Protein AF-A0A3E2U490-F1 (afdb_monomer_lite)

Structure (mmCIF, N/CA/C/O backbone):
data_AF-A0A3E2U490-F1
#
_entry.id   AF-A0A3E2U490-F1
#
loop_
_atom_site.group_PDB
_atom_site.id
_atom_site.type_symbol
_atom_site.label_atom_id
_atom_site.label_alt_id
_atom_site.label_comp_id
_atom_site.label_asym_id
_atom_site.label_entity_id
_atom_site.label_seq_id
_atom_site.pdbx_PDB_ins_code
_atom_site.Cartn_x
_atom_site.Cartn_y
_atom_site.Cartn_z
_atom_site.occupancy
_atom_site.B_iso_or_equiv
_atom_site.auth_seq_id
_atom_site.auth_comp_id
_atom_site.auth_asym_id
_atom_site.auth_atom_id
_atom_site.pdbx_PDB_model_num
ATOM 1 N N . MET A 1 1 ? 18.316 -21.286 -20.543 1.00 64.81 1 MET A N 1
ATOM 2 C CA . MET A 1 1 ? 19.466 -20.850 -19.719 1.00 64.81 1 MET A CA 1
ATOM 3 C C . MET A 1 1 ? 18.947 -20.651 -18.301 1.00 64.81 1 MET A C 1
ATOM 5 O O . MET A 1 1 ? 17.886 -20.055 -18.175 1.00 64.81 1 MET A O 1
ATOM 9 N N . ARG A 1 2 ? 19.605 -21.207 -17.275 1.00 76.62 2 ARG A N 1
ATOM 10 C CA . ARG A 1 2 ? 19.213 -21.025 -15.865 1.00 76.62 2 ARG A CA 1
ATOM 11 C C . ARG A 1 2 ? 20.115 -19.957 -15.247 1.00 76.62 2 ARG A C 1
ATOM 13 O O . ARG A 1 2 ? 21.327 -20.051 -15.418 1.00 76.62 2 ARG A O 1
ATOM 20 N N . TYR A 1 3 ? 19.536 -18.946 -14.612 1.00 83.94 3 TYR A N 1
ATOM 21 C CA . TYR A 1 3 ? 20.259 -17.849 -13.972 1.00 83.94 3 TYR A CA 1
ATOM 22 C C . TYR A 1 3 ? 20.524 -18.197 -12.508 1.00 83.94 3 TYR A C 1
ATOM 24 O O . TYR A 1 3 ? 19.741 -18.913 -11.883 1.00 83.94 3 TYR A O 1
ATOM 32 N N . LEU A 1 4 ? 21.646 -17.723 -11.965 1.00 76.81 4 LEU A N 1
ATOM 33 C CA . LEU A 1 4 ? 22.031 -18.010 -10.580 1.00 76.81 4 LEU A CA 1
ATOM 34 C C . LEU A 1 4 ? 21.272 -17.120 -9.587 1.00 76.81 4 LEU A C 1
ATOM 36 O O . LEU A 1 4 ? 20.975 -17.546 -8.473 1.00 76.81 4 LEU A O 1
ATOM 40 N N . ASN A 1 5 ? 20.938 -15.897 -10.001 1.00 86.88 5 ASN A N 1
ATOM 41 C CA . ASN A 1 5 ? 20.177 -14.923 -9.228 1.00 86.88 5 ASN A CA 1
ATOM 42 C C . ASN A 1 5 ? 19.467 -13.918 -10.159 1.00 86.88 5 ASN A C 1
ATOM 44 O O . ASN A 1 5 ? 19.653 -13.926 -11.382 1.00 86.88 5 ASN A O 1
ATOM 48 N N . GLY A 1 6 ? 18.669 -13.026 -9.565 1.00 88.12 6 GLY A N 1
ATOM 49 C CA . GLY A 1 6 ? 17.956 -11.992 -10.310 1.00 88.12 6 GLY A CA 1
ATOM 50 C C . GLY A 1 6 ? 18.871 -10.945 -10.948 1.00 88.12 6 GLY A C 1
ATOM 51 O O . GLY A 1 6 ? 18.535 -10.428 -12.008 1.00 88.12 6 GLY A O 1
ATOM 52 N N . ALA A 1 7 ? 20.057 -10.681 -10.391 1.00 91.00 7 ALA A N 1
ATOM 53 C CA . ALA A 1 7 ? 20.996 -9.716 -10.966 1.00 91.00 7 ALA A CA 1
ATOM 54 C C . ALA A 1 7 ? 21.544 -10.204 -12.317 1.00 91.00 7 ALA A C 1
ATOM 56 O O . ALA A 1 7 ? 21.641 -9.428 -13.268 1.00 91.00 7 ALA A O 1
ATOM 57 N N . ASP A 1 8 ? 21.851 -11.497 -12.426 1.00 90.69 8 ASP A N 1
ATOM 58 C CA . ASP A 1 8 ? 22.302 -12.122 -13.669 1.00 90.69 8 ASP A CA 1
ATOM 59 C C . ASP A 1 8 ? 21.188 -12.150 -14.720 1.00 90.69 8 ASP A C 1
ATOM 61 O O . ASP A 1 8 ? 21.428 -11.830 -15.888 1.00 90.69 8 ASP A O 1
ATOM 65 N N . LYS A 1 9 ? 19.952 -12.471 -14.307 1.00 92.31 9 LYS A N 1
ATOM 66 C CA . LYS A 1 9 ? 18.778 -12.396 -15.188 1.00 92.31 9 LYS A CA 1
ATOM 67 C C . LYS A 1 9 ? 18.578 -10.973 -15.701 1.00 92.31 9 LYS A C 1
ATOM 69 O O . LYS A 1 9 ? 18.452 -10.784 -16.908 1.00 92.31 9 LYS A O 1
ATOM 74 N N . LEU A 1 10 ? 18.592 -9.979 -14.817 1.00 92.31 10 LEU A N 1
ATOM 75 C CA . LEU A 1 10 ? 18.373 -8.579 -15.167 1.00 92.31 10 LEU A CA 1
ATOM 76 C C . LEU A 1 10 ? 19.427 -8.055 -16.151 1.00 92.31 10 LEU A C 1
ATOM 78 O O . LEU A 1 10 ? 19.074 -7.424 -17.142 1.00 92.31 10 LEU A O 1
ATOM 82 N N . LYS A 1 11 ? 20.708 -8.382 -15.931 1.00 91.94 11 LYS A N 1
ATOM 83 C CA . LYS A 1 11 ? 21.808 -8.040 -16.853 1.00 91.94 11 LYS A CA 1
ATOM 84 C C . LYS A 1 11 ? 21.647 -8.660 -18.241 1.00 91.94 11 LYS A C 1
ATOM 86 O O . LYS A 1 11 ? 22.220 -8.143 -19.195 1.00 91.94 11 LYS A O 1
ATOM 91 N N . SER A 1 12 ? 20.909 -9.766 -18.352 1.00 93.25 12 SER A N 1
ATOM 92 C CA . SER A 1 12 ? 20.632 -10.418 -19.634 1.00 93.25 12 SER A CA 1
ATOM 93 C C . SER A 1 12 ? 19.458 -9.811 -20.405 1.00 93.25 12 SER A C 1
ATOM 95 O O . SER A 1 12 ? 19.308 -10.111 -21.587 1.00 93.25 12 SER A O 1
ATOM 97 N N . LEU A 1 13 ? 18.631 -8.975 -19.763 1.00 95.50 13 LEU A N 1
ATOM 98 C CA . LEU A 1 13 ? 17.521 -8.303 -20.432 1.00 95.50 13 LEU A CA 1
ATOM 99 C C . LEU A 1 13 ? 18.042 -7.209 -21.362 1.00 95.50 13 LEU A C 1
ATOM 101 O O . LEU A 1 13 ? 18.996 -6.495 -21.041 1.00 95.50 13 LEU A O 1
ATOM 105 N N . THR A 1 14 ? 17.364 -7.022 -22.493 1.00 96.88 14 THR A N 1
ATOM 106 C CA . THR A 1 14 ? 17.646 -5.880 -23.359 1.00 96.88 14 THR A CA 1
ATOM 107 C C . THR A 1 14 ? 17.318 -4.591 -22.619 1.00 96.88 14 THR A C 1
ATOM 109 O O . THR A 1 14 ? 16.179 -4.356 -22.209 1.00 96.88 14 THR A O 1
ATOM 112 N N . ARG A 1 15 ? 18.334 -3.746 -22.455 1.00 96.94 15 ARG A N 1
ATOM 113 C CA . ARG A 1 15 ? 18.189 -2.433 -21.840 1.00 96.94 15 ARG A CA 1
ATOM 114 C C . ARG A 1 15 ? 17.739 -1.412 -22.883 1.00 96.94 15 ARG A C 1
ATOM 116 O O . ARG A 1 15 ? 18.379 -1.295 -23.926 1.00 96.94 15 ARG A O 1
ATOM 123 N N . ILE A 1 16 ? 16.671 -0.680 -22.586 1.00 96.88 16 ILE A N 1
ATOM 124 C CA . ILE A 1 16 ? 16.054 0.318 -23.474 1.00 96.88 16 ILE A CA 1
ATOM 125 C C . ILE A 1 16 ? 16.030 1.701 -22.811 1.00 96.88 16 ILE A C 1
ATOM 127 O O . ILE A 1 16 ? 16.093 1.804 -21.582 1.00 96.88 16 ILE A O 1
ATOM 131 N N . GLU A 1 17 ? 15.939 2.766 -23.612 1.00 92.69 17 GLU A N 1
ATOM 132 C CA . GLU A 1 17 ? 15.982 4.156 -23.115 1.00 92.69 17 GLU A CA 1
ATOM 133 C C . GLU A 1 17 ? 14.607 4.846 -23.104 1.00 92.69 17 GLU A C 1
ATOM 135 O O . GLU A 1 17 ? 14.367 5.776 -22.325 1.00 92.69 17 GLU A O 1
ATOM 140 N N . SER A 1 18 ? 13.675 4.361 -23.924 1.00 93.44 18 SER A N 1
ATOM 141 C CA . SER A 1 18 ? 12.304 4.865 -24.024 1.00 93.44 18 SER A CA 1
ATOM 142 C C . SER A 1 18 ? 11.273 3.745 -23.885 1.00 93.44 18 SER A C 1
ATOM 144 O O . SER A 1 18 ? 11.568 2.579 -24.139 1.00 93.44 18 SER A O 1
ATOM 146 N N . PHE A 1 19 ? 10.050 4.081 -23.464 1.00 93.81 19 PHE A N 1
ATOM 147 C CA . PHE A 1 19 ? 8.986 3.082 -23.329 1.00 93.81 19 PHE A CA 1
ATOM 148 C C . PHE A 1 19 ? 8.542 2.568 -24.707 1.00 93.81 19 PHE A C 1
ATOM 150 O O . PHE A 1 19 ? 8.220 1.396 -24.864 1.00 93.81 19 PHE A O 1
ATOM 157 N N . GLU A 1 20 ? 8.593 3.414 -25.731 1.00 94.81 20 GLU A N 1
ATOM 158 C CA . GLU A 1 20 ? 8.203 3.119 -27.108 1.00 94.81 20 GLU A CA 1
ATOM 159 C C . GLU A 1 20 ? 9.082 2.032 -27.745 1.00 94.81 20 GLU A C 1
ATOM 161 O O . GLU A 1 20 ? 8.593 1.216 -28.528 1.00 94.81 20 GLU A O 1
ATOM 166 N N . GLU A 1 21 ? 10.366 1.966 -27.379 1.00 95.75 21 GLU A N 1
ATOM 167 C CA . GLU A 1 21 ? 11.281 0.909 -27.831 1.00 95.75 21 GLU A CA 1
ATOM 168 C C . GLU A 1 21 ? 10.826 -0.494 -27.420 1.00 95.75 21 GLU A C 1
ATOM 170 O O . GLU A 1 21 ? 11.129 -1.454 -28.132 1.00 95.75 21 GLU A O 1
ATOM 175 N N . SER A 1 22 ? 10.070 -0.622 -26.322 1.00 95.69 22 SER A N 1
ATOM 176 C CA . SER A 1 22 ? 9.590 -1.915 -25.814 1.00 95.69 22 SER A CA 1
ATOM 177 C C . SER A 1 22 ? 8.747 -2.687 -26.831 1.00 95.69 22 SER A C 1
ATOM 179 O O . SER A 1 22 ? 8.796 -3.915 -26.851 1.00 95.69 22 SER A O 1
ATOM 181 N N . GLN A 1 23 ? 8.059 -1.982 -27.739 1.00 95.12 23 GLN A N 1
ATOM 182 C CA . GLN A 1 23 ? 7.204 -2.566 -28.779 1.00 95.12 23 GLN A CA 1
ATOM 183 C C . GLN A 1 23 ? 7.976 -3.430 -29.789 1.00 95.12 23 GLN A C 1
ATOM 185 O O . GLN A 1 23 ? 7.372 -4.196 -30.540 1.00 95.12 23 GLN A O 1
ATOM 190 N N . ARG A 1 24 ? 9.308 -3.304 -29.835 1.00 96.62 24 ARG A N 1
ATOM 191 C CA . ARG A 1 24 ? 10.184 -4.088 -30.719 1.00 96.62 24 ARG A CA 1
ATOM 192 C C . ARG A 1 24 ? 10.516 -5.473 -30.159 1.00 96.62 24 ARG A C 1
ATOM 194 O O . ARG A 1 24 ? 11.048 -6.296 -30.900 1.00 96.62 24 ARG A O 1
ATOM 201 N N . TYR A 1 25 ? 10.208 -5.723 -28.888 1.00 96.31 25 TYR A N 1
ATOM 202 C CA . TYR A 1 25 ? 10.601 -6.925 -28.156 1.00 96.31 25 TYR A CA 1
ATOM 203 C C . TYR A 1 25 ? 9.363 -7.677 -27.667 1.00 96.31 25 TYR A C 1
ATOM 205 O O . TYR A 1 25 ? 8.351 -7.068 -27.321 1.00 96.31 25 TYR A O 1
ATOM 213 N N . LYS A 1 26 ? 9.427 -9.012 -27.658 1.00 92.94 26 LYS A N 1
ATOM 214 C CA . LYS A 1 26 ? 8.350 -9.859 -27.108 1.00 92.94 26 LYS A CA 1
ATOM 215 C C . LYS A 1 26 ? 8.646 -10.286 -25.674 1.00 92.94 26 LYS A C 1
ATOM 217 O O . LYS A 1 26 ? 7.732 -10.555 -24.905 1.00 92.94 26 LYS A O 1
ATOM 222 N N . GLU A 1 27 ? 9.925 -10.383 -25.363 1.00 94.38 27 GLU A N 1
ATOM 223 C CA . GLU A 1 27 ? 10.504 -10.662 -24.066 1.00 94.38 27 GLU A CA 1
ATOM 224 C C . GLU A 1 27 ? 10.549 -9.417 -23.179 1.00 94.38 27 GLU A C 1
ATOM 226 O O . GLU A 1 27 ? 10.370 -8.286 -23.643 1.00 94.38 27 GLU A O 1
ATOM 231 N N . ASP A 1 28 ? 10.816 -9.651 -21.896 1.00 96.69 28 ASP A N 1
ATOM 232 C CA . ASP A 1 28 ? 11.034 -8.589 -20.929 1.00 96.69 28 ASP A CA 1
ATOM 233 C C . ASP A 1 28 ? 12.240 -7.718 -21.289 1.00 96.69 28 ASP A C 1
ATOM 235 O O . ASP A 1 28 ? 13.308 -8.199 -21.673 1.00 96.69 28 ASP A O 1
ATOM 239 N N . VAL A 1 29 ? 12.062 -6.415 -21.106 1.00 97.81 29 VAL A N 1
ATOM 240 C CA . VAL A 1 29 ? 13.063 -5.378 -21.349 1.00 97.81 29 VAL A CA 1
ATOM 241 C C . VAL A 1 29 ? 13.244 -4.530 -20.101 1.00 97.81 29 VAL A C 1
ATOM 243 O O . VAL A 1 29 ? 12.315 -4.343 -19.313 1.00 97.81 29 VAL A O 1
ATOM 246 N N . PHE A 1 30 ? 14.450 -3.997 -19.925 1.00 97.56 30 PHE A N 1
ATOM 247 C CA . PHE A 1 30 ? 14.800 -3.177 -18.774 1.00 97.56 30 PHE A CA 1
ATOM 248 C C . PHE A 1 30 ? 14.919 -1.708 -19.174 1.00 97.56 30 PHE A C 1
ATOM 250 O O . PHE A 1 30 ? 15.861 -1.304 -19.856 1.00 97.56 30 PHE A O 1
ATOM 257 N N . LEU A 1 31 ? 13.954 -0.898 -18.757 1.00 96.88 31 LEU A N 1
ATOM 258 C CA . LEU A 1 31 ? 13.927 0.529 -19.030 1.00 96.88 31 LEU A CA 1
ATOM 259 C C . LEU A 1 31 ? 14.767 1.273 -17.991 1.00 96.88 31 LEU A C 1
ATOM 261 O O . LEU A 1 31 ? 14.334 1.512 -16.865 1.00 96.88 31 LEU A O 1
ATOM 265 N N . LEU A 1 32 ? 15.981 1.647 -18.390 1.00 95.38 32 LEU A N 1
ATOM 266 C CA . LEU A 1 32 ? 16.886 2.466 -17.590 1.00 95.38 32 LEU A CA 1
ATOM 267 C C . LEU A 1 32 ? 17.958 3.075 -18.517 1.00 95.38 32 LEU A C 1
ATOM 269 O O . LEU A 1 32 ? 18.615 2.308 -19.218 1.00 95.38 32 LEU A O 1
ATOM 273 N N . PRO A 1 33 ? 18.229 4.393 -18.510 1.00 92.38 33 PRO A N 1
ATOM 274 C CA . PRO A 1 33 ? 19.215 5.011 -19.402 1.00 92.38 33 PRO A CA 1
ATOM 275 C C . PRO A 1 33 ? 20.619 4.479 -19.145 1.00 92.38 33 PRO A C 1
ATOM 277 O O . PRO A 1 33 ? 20.984 4.302 -17.985 1.00 92.38 33 PRO A O 1
ATOM 280 N N . GLN A 1 34 ? 21.439 4.292 -20.183 1.00 91.19 34 GLN A N 1
ATOM 281 C CA . GLN A 1 34 ? 22.793 3.727 -20.043 1.00 91.19 34 GLN A CA 1
ATOM 282 C C . GLN A 1 34 ? 23.708 4.519 -19.097 1.00 91.19 34 GLN A C 1
ATOM 284 O O . GLN A 1 34 ? 24.622 3.955 -18.496 1.00 91.19 34 GLN A O 1
ATOM 289 N N . THR A 1 35 ? 23.443 5.816 -18.933 1.00 91.31 35 THR A N 1
ATOM 290 C CA . THR A 1 35 ? 24.164 6.706 -18.016 1.00 91.31 35 THR A CA 1
ATOM 291 C C . THR A 1 35 ? 23.922 6.387 -16.541 1.00 91.31 35 THR A C 1
ATOM 293 O O . THR A 1 35 ? 24.784 6.682 -15.713 1.00 91.31 35 THR A O 1
ATOM 296 N N . VAL A 1 36 ? 22.789 5.764 -16.206 1.00 91.88 36 VAL A N 1
ATOM 297 C CA . VAL A 1 36 ? 22.451 5.374 -14.836 1.00 91.88 36 VAL A CA 1
ATOM 298 C C . VAL A 1 36 ? 23.118 4.042 -14.519 1.00 91.88 36 VAL A C 1
ATOM 300 O O . VAL A 1 36 ? 22.971 3.058 -15.248 1.00 91.88 36 VAL A O 1
ATOM 303 N N . ARG A 1 37 ? 23.857 3.988 -13.418 1.00 91.56 37 ARG A N 1
ATOM 304 C CA . ARG A 1 37 ? 24.424 2.744 -12.892 1.00 91.56 37 ARG A CA 1
ATOM 305 C C . ARG A 1 37 ? 23.466 2.147 -11.876 1.00 91.56 37 ARG A C 1
ATOM 307 O O . ARG A 1 37 ? 22.755 2.885 -11.198 1.00 91.56 37 ARG A O 1
ATOM 314 N N . TYR A 1 38 ? 23.471 0.825 -11.774 1.00 92.31 38 TYR A N 1
ATOM 315 C CA . TYR A 1 38 ? 22.641 0.119 -10.815 1.00 92.31 38 TYR A CA 1
ATOM 316 C C . TYR A 1 38 ? 23.358 -1.099 -10.237 1.00 92.31 38 TYR A C 1
ATOM 318 O O . TYR A 1 38 ? 24.174 -1.730 -10.914 1.00 92.31 38 TYR A O 1
ATOM 326 N N . GLU A 1 39 ? 23.000 -1.438 -9.006 1.00 90.50 39 GLU A N 1
ATOM 327 C CA . GLU A 1 39 ? 23.267 -2.725 -8.371 1.00 90.50 39 GLU A CA 1
ATOM 328 C C . GLU A 1 39 ? 21.920 -3.337 -7.971 1.00 90.50 39 GLU A C 1
ATOM 330 O O . GLU A 1 39 ? 21.029 -2.622 -7.516 1.00 90.50 39 GLU A O 1
ATOM 335 N N . PHE A 1 40 ? 21.750 -4.639 -8.213 1.00 88.19 40 PHE A N 1
ATOM 336 C CA . PHE A 1 40 ? 20.544 -5.382 -7.848 1.00 88.19 40 PHE A CA 1
ATOM 337 C C . PHE A 1 40 ? 20.910 -6.432 -6.807 1.00 88.19 40 PHE A C 1
ATOM 339 O O . PHE A 1 40 ? 21.758 -7.291 -7.068 1.00 88.19 40 PHE A O 1
ATOM 346 N N . SER A 1 41 ? 20.306 -6.327 -5.632 1.00 85.50 41 SER A N 1
ATOM 347 C CA . SER A 1 41 ? 20.627 -7.146 -4.468 1.00 85.50 41 SER A CA 1
ATOM 348 C C . SER A 1 41 ? 19.754 -8.400 -4.372 1.00 85.50 41 SER A C 1
ATOM 350 O O . SER A 1 41 ? 18.750 -8.555 -5.067 1.00 85.50 41 SER A O 1
ATOM 352 N N . GLU A 1 42 ? 20.152 -9.338 -3.508 1.00 82.00 42 GLU A N 1
ATOM 353 C CA . GLU A 1 42 ? 19.465 -10.631 -3.351 1.00 82.00 42 GLU A CA 1
ATOM 354 C C . GLU A 1 42 ? 18.060 -10.523 -2.738 1.00 82.00 42 GLU A C 1
ATOM 356 O O . GLU A 1 42 ? 17.230 -11.404 -2.951 1.00 82.00 42 GLU A O 1
ATOM 361 N N . ASP A 1 43 ? 17.780 -9.436 -2.023 1.00 82.94 43 ASP A N 1
ATOM 362 C CA . ASP A 1 43 ? 16.460 -9.076 -1.490 1.00 82.94 43 ASP A CA 1
ATOM 363 C C . ASP A 1 43 ? 15.562 -8.367 -2.524 1.00 82.94 43 ASP A C 1
ATOM 365 O O . ASP A 1 43 ? 14.493 -7.881 -2.179 1.00 82.94 43 ASP A O 1
ATOM 369 N N . ASN A 1 44 ? 15.948 -8.374 -3.806 1.00 85.88 44 ASN A N 1
ATOM 370 C CA . ASN A 1 44 ? 15.207 -7.805 -4.938 1.00 85.88 44 ASN A CA 1
ATOM 371 C C . ASN A 1 44 ? 15.092 -6.272 -4.954 1.00 85.88 44 ASN A C 1
ATOM 373 O O . ASN A 1 44 ? 14.191 -5.725 -5.592 1.00 85.88 44 ASN A O 1
ATOM 377 N N . LEU A 1 45 ? 16.027 -5.578 -4.308 1.00 88.44 45 LEU A N 1
ATOM 378 C CA . LEU A 1 45 ? 16.088 -4.119 -4.288 1.00 88.44 45 LEU A CA 1
ATOM 379 C C . LEU A 1 45 ? 17.198 -3.573 -5.197 1.00 88.44 45 LEU A C 1
ATOM 381 O O . LEU A 1 45 ? 18.168 -4.255 -5.535 1.00 88.44 45 LEU A O 1
ATOM 385 N N . PHE A 1 46 ? 17.042 -2.315 -5.601 1.00 87.62 46 PHE A N 1
ATOM 386 C CA . PHE A 1 46 ? 18.006 -1.569 -6.404 1.00 87.62 46 PHE A CA 1
ATOM 387 C C . PHE A 1 46 ? 18.713 -0.490 -5.606 1.00 87.62 46 PHE A C 1
ATOM 389 O O . PHE A 1 46 ? 18.055 0.313 -4.950 1.00 87.62 46 PHE A O 1
ATOM 396 N N . ASP A 1 47 ? 20.020 -0.381 -5.824 1.00 89.06 47 ASP A N 1
ATOM 397 C CA . ASP A 1 47 ? 20.798 0.825 -5.559 1.00 89.06 47 ASP A CA 1
ATOM 398 C C . ASP A 1 47 ? 21.114 1.512 -6.892 1.00 89.06 47 ASP A C 1
ATOM 400 O O . ASP A 1 47 ? 21.718 0.914 -7.788 1.00 89.06 47 ASP A O 1
ATOM 404 N N . LEU A 1 48 ? 20.688 2.768 -7.051 1.00 89.75 48 LEU A N 1
ATOM 405 C CA . LEU A 1 48 ? 20.833 3.532 -8.295 1.00 89.75 48 LEU A CA 1
ATOM 406 C C . LEU A 1 48 ? 21.863 4.651 -8.137 1.00 89.75 48 LEU A C 1
ATOM 408 O O . LEU A 1 48 ? 21.991 5.251 -7.075 1.00 89.75 48 LEU A O 1
ATOM 412 N N . LYS A 1 49 ? 22.591 4.963 -9.214 1.00 90.25 49 LYS A N 1
ATOM 413 C CA . LYS A 1 49 ? 23.480 6.133 -9.287 1.00 90.25 49 LYS A CA 1
ATOM 414 C C . LYS A 1 49 ? 23.338 6.836 -10.628 1.00 90.25 49 LYS A C 1
ATOM 416 O O . LYS A 1 49 ? 23.501 6.206 -11.673 1.00 90.25 49 LYS A O 1
ATOM 421 N N . GLY A 1 50 ? 23.127 8.148 -10.599 1.00 87.56 50 GLY A N 1
ATOM 422 C CA . GLY A 1 50 ? 23.027 8.993 -11.786 1.00 87.56 50 GLY A CA 1
ATOM 423 C C . GLY A 1 50 ? 21.602 9.387 -12.179 1.00 87.56 50 GLY A C 1
ATOM 424 O O . GLY A 1 50 ? 21.423 9.848 -13.304 1.00 87.56 50 GLY A O 1
ATOM 425 N N . ILE A 1 51 ? 20.605 9.223 -11.296 1.00 85.31 51 ILE A N 1
ATOM 426 C CA . ILE A 1 51 ? 19.258 9.786 -11.498 1.00 85.31 51 ILE A CA 1
ATOM 427 C C . ILE A 1 51 ? 19.195 11.181 -10.876 1.00 85.31 51 ILE A C 1
ATOM 429 O O . ILE A 1 51 ? 18.967 12.166 -11.576 1.00 85.31 51 ILE A O 1
ATOM 433 N N . SER A 1 52 ? 19.386 11.274 -9.558 1.00 84.12 52 SER A N 1
ATOM 434 C CA . SER A 1 52 ? 19.495 12.534 -8.811 1.00 84.12 52 SER A CA 1
ATOM 435 C C . SER A 1 52 ? 19.905 12.262 -7.365 1.00 84.12 52 SER A C 1
ATOM 437 O O . SER A 1 52 ? 19.680 11.171 -6.852 1.00 84.12 52 SER A O 1
ATOM 439 N N . GLU A 1 53 ? 20.410 13.271 -6.648 1.00 82.62 53 GLU A N 1
ATOM 440 C CA . GLU A 1 53 ? 20.804 13.105 -5.238 1.00 82.62 53 GLU A CA 1
ATOM 441 C C . GLU A 1 53 ? 19.660 12.589 -4.340 1.00 82.62 53 GLU A C 1
ATOM 443 O O . GLU A 1 53 ? 19.902 11.862 -3.376 1.00 82.62 53 GLU A O 1
ATOM 448 N N . LYS A 1 54 ? 18.406 12.932 -4.671 1.00 80.75 54 LYS A N 1
ATOM 449 C CA . LYS A 1 54 ? 17.212 12.456 -3.956 1.00 80.75 54 LYS A CA 1
ATOM 450 C C . LYS A 1 54 ? 17.015 10.943 -4.110 1.00 80.75 54 LYS A C 1
ATOM 452 O O . LYS A 1 54 ? 16.587 10.294 -3.157 1.00 80.75 54 LYS A O 1
ATOM 457 N N . TRP A 1 55 ? 17.260 10.409 -5.304 1.00 79.44 55 TRP A N 1
ATOM 458 C CA . TRP A 1 55 ? 16.956 9.020 -5.656 1.00 79.44 55 TRP A CA 1
ATOM 459 C C . TRP A 1 55 ? 18.156 8.088 -5.487 1.00 79.44 55 TRP A C 1
ATOM 461 O O . TRP A 1 55 ? 17.976 6.937 -5.110 1.00 79.44 55 TRP A O 1
ATOM 471 N N . ASP A 1 56 ? 19.372 8.599 -5.661 1.00 81.81 56 ASP A N 1
ATOM 472 C CA . ASP A 1 56 ? 20.616 7.821 -5.621 1.00 81.81 56 ASP A CA 1
ATOM 473 C C . ASP A 1 56 ? 20.988 7.303 -4.210 1.00 81.81 56 ASP A C 1
ATOM 475 O O . ASP A 1 56 ? 21.957 6.567 -4.048 1.00 81.81 56 ASP A O 1
ATOM 479 N N . LYS A 1 57 ? 20.251 7.712 -3.167 1.00 74.88 57 LYS A N 1
ATOM 480 C CA . LYS A 1 57 ? 20.489 7.326 -1.761 1.00 74.88 57 LYS A CA 1
ATOM 481 C C . LYS A 1 57 ? 19.494 6.291 -1.227 1.00 74.88 57 LYS A C 1
ATOM 483 O O . LYS A 1 57 ? 19.563 5.953 -0.048 1.00 74.88 57 LYS A O 1
ATOM 488 N N . LYS A 1 58 ? 18.531 5.851 -2.038 1.00 76.88 58 LYS A N 1
ATOM 489 C CA . LYS A 1 58 ? 17.457 4.949 -1.604 1.00 76.88 58 LYS A CA 1
ATOM 490 C C . LYS A 1 58 ? 17.636 3.565 -2.216 1.00 76.88 58 LYS A C 1
ATOM 492 O O . LYS A 1 58 ? 18.071 3.464 -3.359 1.00 76.88 58 LYS A O 1
ATOM 497 N N . ARG A 1 59 ? 17.231 2.541 -1.459 1.00 83.00 59 ARG A N 1
ATOM 498 C CA . ARG A 1 59 ? 17.003 1.180 -1.959 1.00 83.00 59 ARG A CA 1
ATOM 499 C C . ARG A 1 59 ? 15.573 1.081 -2.462 1.00 83.00 59 ARG A C 1
ATOM 501 O O . ARG A 1 59 ? 14.671 1.581 -1.792 1.00 83.00 59 ARG A O 1
ATOM 508 N N . ILE A 1 60 ? 15.378 0.549 -3.664 1.00 89.69 60 ILE A N 1
ATOM 509 C CA . ILE A 1 60 ? 14.146 0.805 -4.423 1.00 89.69 60 ILE A CA 1
ATOM 510 C C . ILE A 1 60 ? 13.658 -0.452 -5.127 1.00 89.69 60 ILE A C 1
ATOM 512 O O . ILE A 1 60 ? 14.461 -1.215 -5.660 1.00 89.69 60 ILE A O 1
ATOM 516 N N . ASP A 1 61 ? 12.344 -0.632 -5.175 1.00 92.12 61 ASP A N 1
ATOM 517 C CA . ASP A 1 61 ? 11.725 -1.774 -5.835 1.00 92.12 61 ASP A CA 1
ATOM 518 C C . ASP A 1 61 ? 11.919 -1.771 -7.354 1.00 92.12 61 ASP A C 1
ATOM 520 O O . ASP A 1 61 ? 11.936 -0.730 -8.029 1.00 92.12 61 ASP A O 1
ATOM 524 N N . LEU A 1 62 ? 11.984 -2.983 -7.903 1.00 95.00 62 LEU A N 1
ATOM 525 C CA . LEU A 1 62 ? 11.697 -3.231 -9.307 1.00 95.00 62 LEU A CA 1
ATOM 526 C C . LEU A 1 62 ? 10.189 -3.219 -9.512 1.00 95.00 62 LEU A C 1
ATOM 528 O O . LEU A 1 62 ? 9.471 -3.926 -8.811 1.00 95.00 62 LEU A O 1
ATOM 532 N N . ILE A 1 63 ? 9.707 -2.507 -10.520 1.00 96.25 63 ILE A N 1
ATOM 533 C CA . ILE A 1 63 ? 8.288 -2.513 -10.867 1.00 96.25 63 ILE A CA 1
ATOM 534 C C . ILE A 1 63 ? 8.073 -2.930 -12.315 1.00 96.25 63 ILE A C 1
ATOM 536 O O . ILE A 1 63 ? 8.934 -2.787 -13.189 1.00 96.25 63 ILE A O 1
ATOM 540 N N . ARG A 1 64 ? 6.870 -3.442 -12.556 1.00 97.25 64 ARG A N 1
ATOM 541 C CA . ARG A 1 64 ? 6.339 -3.744 -13.878 1.00 97.25 64 ARG A CA 1
ATOM 542 C C . ARG A 1 64 ? 5.470 -2.585 -14.337 1.00 97.25 64 ARG A C 1
ATOM 544 O O . ARG A 1 64 ? 4.532 -2.211 -13.635 1.00 97.25 64 ARG A O 1
ATOM 551 N N . VAL A 1 65 ? 5.729 -2.070 -15.534 1.00 97.50 65 VAL A N 1
ATOM 552 C CA . VAL A 1 65 ? 4.822 -1.093 -16.144 1.00 97.50 65 VAL A CA 1
ATOM 553 C C . VAL A 1 65 ? 3.545 -1.806 -16.585 1.00 97.50 65 VAL A C 1
ATOM 555 O O . VAL A 1 65 ? 3.598 -2.891 -17.178 1.00 97.50 65 VAL A O 1
ATOM 558 N N . ILE A 1 66 ? 2.395 -1.195 -16.320 1.00 97.56 66 ILE A N 1
ATOM 559 C CA . ILE A 1 66 ? 1.077 -1.742 -16.641 1.00 97.56 66 ILE A CA 1
ATOM 560 C C . ILE A 1 66 ? 0.260 -0.791 -17.515 1.00 97.56 66 ILE A C 1
ATOM 562 O O . ILE A 1 66 ? 0.545 0.396 -17.630 1.00 97.56 66 ILE A O 1
ATOM 566 N N . GLN A 1 67 ? -0.803 -1.320 -18.107 1.00 96.56 67 GLN A N 1
ATOM 567 C CA . GLN A 1 67 ? -1.850 -0.547 -18.762 1.00 96.56 67 GLN A CA 1
ATOM 568 C C . GLN A 1 67 ? -3.176 -0.818 -18.057 1.00 96.56 67 GLN A C 1
ATOM 570 O O . GLN A 1 67 ? -3.658 -1.951 -18.032 1.00 96.56 67 GLN A O 1
ATOM 575 N N . VAL A 1 68 ? -3.758 0.216 -17.451 1.00 97.19 68 VAL A N 1
ATOM 576 C CA . VAL A 1 68 ? -5.007 0.104 -16.687 1.00 97.19 68 VAL A CA 1
ATOM 577 C C . VAL A 1 68 ? -6.197 0.108 -17.645 1.00 97.19 68 VAL A C 1
ATOM 579 O O . VAL A 1 68 ? -6.323 1.011 -18.466 1.00 97.19 68 VAL A O 1
ATOM 582 N N . SER A 1 69 ? -7.087 -0.879 -17.522 1.00 97.06 69 SER A N 1
ATOM 583 C CA . SER A 1 69 ? -8.340 -0.936 -18.296 1.00 97.06 69 SER A CA 1
ATOM 584 C C . SER A 1 69 ? -9.578 -0.664 -17.441 1.00 97.06 69 SER A C 1
ATOM 586 O O . SER A 1 69 ? -10.522 -0.038 -17.915 1.00 97.06 69 SER A O 1
ATOM 588 N N . ASP A 1 70 ? -9.581 -1.092 -16.177 1.00 97.19 70 ASP A N 1
ATOM 589 C CA . ASP A 1 70 ? -10.667 -0.832 -15.227 1.00 97.19 70 ASP A CA 1
ATOM 590 C C . ASP A 1 70 ? -10.119 -0.850 -13.797 1.00 97.19 70 ASP A C 1
ATOM 592 O O . ASP A 1 70 ? -9.871 -1.907 -13.217 1.00 97.19 70 ASP A O 1
ATOM 596 N N . ALA A 1 71 ? -9.935 0.337 -13.219 1.00 96.12 71 ALA A N 1
ATOM 597 C CA . ALA A 1 71 ? -9.354 0.477 -11.890 1.00 96.12 71 ALA A CA 1
ATOM 598 C C . ALA A 1 71 ? -10.251 -0.096 -10.782 1.00 96.12 71 ALA A C 1
ATOM 600 O O . ALA A 1 71 ? -9.759 -0.772 -9.880 1.00 96.12 71 ALA A O 1
ATOM 601 N N . LEU A 1 72 ? -11.572 0.104 -10.869 1.00 96.62 72 LEU A N 1
ATOM 602 C CA . LEU A 1 72 ? -12.518 -0.298 -9.820 1.00 96.62 72 LEU A CA 1
ATOM 603 C C . LEU A 1 72 ? -12.524 -1.814 -9.596 1.00 96.62 72 LEU A C 1
ATOM 605 O O . LEU A 1 72 ? -12.782 -2.279 -8.479 1.00 96.62 72 LEU A O 1
ATOM 609 N N . ASN A 1 73 ? -12.249 -2.575 -10.654 1.00 96.81 73 ASN A N 1
ATOM 610 C CA . ASN A 1 73 ? -12.158 -4.032 -10.627 1.00 96.81 73 ASN A CA 1
ATOM 611 C C . ASN A 1 73 ? -10.721 -4.546 -10.807 1.00 96.81 73 ASN A C 1
ATOM 613 O O . ASN A 1 73 ? -10.544 -5.737 -11.045 1.00 96.81 73 ASN A O 1
ATOM 617 N N . ILE A 1 74 ? -9.720 -3.664 -10.685 1.00 96.94 74 ILE A N 1
ATOM 618 C CA . ILE A 1 74 ? -8.284 -3.975 -10.768 1.00 96.94 74 ILE A CA 1
ATOM 619 C C . ILE A 1 74 ? -7.947 -4.768 -12.044 1.00 96.94 74 ILE A C 1
ATOM 621 O O . ILE A 1 74 ? -7.205 -5.746 -12.023 1.00 96.94 74 ILE A O 1
ATOM 625 N N . LYS A 1 75 ? -8.515 -4.363 -13.183 1.00 97.75 75 LYS A N 1
ATOM 626 C CA . LYS A 1 75 ? -8.170 -4.936 -14.485 1.00 97.75 75 LYS A CA 1
ATOM 627 C C . LYS A 1 75 ? -7.085 -4.100 -15.137 1.00 97.75 75 LYS A C 1
ATOM 629 O O . LYS A 1 75 ? -7.248 -2.900 -15.382 1.00 97.75 75 LYS A O 1
ATOM 634 N N . TYR A 1 76 ? -5.988 -4.761 -15.457 1.00 97.31 76 TYR A N 1
ATOM 635 C CA . TYR A 1 76 ? -4.832 -4.180 -16.114 1.00 97.31 76 TYR A CA 1
ATOM 636 C C . TYR A 1 76 ? -4.134 -5.241 -16.964 1.00 97.31 76 TYR A C 1
ATOM 638 O O . TYR A 1 76 ? -4.360 -6.440 -16.799 1.00 97.31 76 TYR A O 1
ATOM 646 N N . GLN A 1 77 ? -3.284 -4.782 -17.872 1.00 96.94 77 GLN A N 1
ATOM 647 C CA . GLN A 1 77 ? -2.376 -5.620 -18.636 1.00 96.94 77 GLN A CA 1
ATOM 648 C C . GLN A 1 77 ? -0.941 -5.303 -18.222 1.00 96.94 77 GLN A C 1
ATOM 650 O O . GLN A 1 77 ? -0.537 -4.140 -18.225 1.00 96.94 77 GLN A O 1
ATOM 655 N N . CYS A 1 78 ? -0.163 -6.329 -17.887 1.00 96.69 78 CYS A N 1
ATOM 656 C CA . CYS A 1 78 ? 1.279 -6.180 -17.724 1.00 96.69 78 CYS A CA 1
ATOM 657 C C . CYS A 1 78 ? 1.933 -5.954 -19.086 1.00 96.69 78 CYS A C 1
ATOM 659 O O . CYS A 1 78 ? 1.659 -6.678 -20.044 1.00 96.69 78 CYS A O 1
ATOM 661 N N . THR A 1 79 ? 2.817 -4.965 -19.161 1.00 97.12 79 THR A N 1
ATOM 662 C CA . THR A 1 79 ? 3.708 -4.788 -20.313 1.00 97.12 79 THR A CA 1
ATOM 663 C C . THR A 1 79 ? 4.955 -5.662 -20.149 1.00 97.12 79 THR A C 1
ATOM 665 O O . THR A 1 79 ? 5.187 -6.234 -19.087 1.00 97.12 79 THR A O 1
ATOM 668 N N . ASN A 1 80 ? 5.813 -5.731 -21.160 1.00 97.00 80 ASN A N 1
ATOM 669 C CA . ASN A 1 80 ? 7.126 -6.368 -21.041 1.00 97.00 80 ASN A CA 1
ATOM 670 C C . ASN A 1 80 ? 8.187 -5.464 -20.375 1.00 97.00 80 ASN A C 1
ATOM 672 O O . ASN A 1 80 ? 9.360 -5.817 -20.344 1.00 97.00 80 ASN A O 1
ATOM 676 N N . VAL A 1 81 ? 7.815 -4.297 -19.835 1.00 98.19 81 VAL A N 1
ATOM 677 C CA . VAL A 1 81 ? 8.784 -3.318 -19.322 1.00 98.19 81 VAL A CA 1
ATOM 678 C C . VAL A 1 81 ? 8.975 -3.439 -17.815 1.00 98.19 81 VAL A C 1
ATOM 680 O O . VAL A 1 81 ? 8.038 -3.253 -17.033 1.00 98.19 81 VAL A O 1
ATOM 683 N N . LEU A 1 82 ? 10.225 -3.678 -17.423 1.00 97.50 82 LEU A N 1
ATOM 684 C CA . LEU A 1 82 ? 10.726 -3.567 -16.059 1.00 97.50 82 LEU A CA 1
ATOM 685 C C . LEU A 1 82 ? 11.498 -2.272 -15.872 1.00 97.50 82 LEU A C 1
ATOM 687 O O . LEU A 1 82 ? 12.298 -1.896 -16.723 1.00 97.50 82 LEU A O 1
ATOM 691 N N . THR A 1 83 ? 11.302 -1.609 -14.740 1.00 96.06 83 THR A N 1
ATOM 692 C CA . THR A 1 83 ? 12.051 -0.398 -14.389 1.00 96.06 83 THR A CA 1
ATOM 693 C C . THR A 1 83 ? 12.170 -0.277 -12.874 1.00 96.06 83 THR A C 1
ATOM 695 O O . THR A 1 83 ? 11.237 -0.660 -12.169 1.00 96.06 83 THR A O 1
ATOM 698 N N . PRO A 1 84 ? 13.266 0.282 -12.337 1.00 94.75 84 PRO A N 1
ATOM 699 C CA . PRO A 1 84 ? 13.294 0.696 -10.942 1.00 94.75 84 PRO A CA 1
ATOM 700 C C . PRO A 1 84 ? 12.233 1.780 -10.709 1.00 94.75 84 PRO A C 1
ATOM 702 O O . PRO A 1 84 ? 12.084 2.679 -11.548 1.00 94.75 84 PRO A O 1
ATOM 705 N N . LEU A 1 85 ? 11.526 1.721 -9.578 1.00 93.12 85 LEU A N 1
ATOM 706 C CA . LEU A 1 85 ? 10.442 2.657 -9.251 1.00 93.12 85 LEU A CA 1
ATOM 707 C C . LEU A 1 85 ? 10.901 4.122 -9.314 1.00 93.12 85 LEU A C 1
ATOM 709 O O . LEU A 1 85 ? 10.269 4.934 -9.982 1.00 93.12 85 LEU A O 1
ATOM 713 N N . ALA A 1 86 ? 12.054 4.457 -8.731 1.00 91.06 86 ALA A N 1
ATOM 714 C CA . ALA A 1 86 ? 12.564 5.830 -8.770 1.00 91.06 86 ALA A CA 1
ATOM 715 C C . ALA A 1 86 ? 12.816 6.341 -10.178 1.00 91.06 86 ALA A C 1
ATOM 717 O O . ALA A 1 86 ? 12.636 7.530 -10.437 1.00 91.06 86 ALA A O 1
ATOM 718 N N . TYR A 1 87 ? 13.249 5.469 -11.094 1.00 92.25 87 TYR A N 1
ATOM 719 C CA . TYR A 1 87 ? 13.403 5.904 -12.470 1.00 92.25 87 TYR A CA 1
ATOM 720 C C . TYR A 1 87 ? 12.035 6.205 -13.081 1.00 92.25 87 TYR A C 1
ATOM 722 O O . TYR A 1 87 ? 11.879 7.273 -13.671 1.00 92.25 87 TYR A O 1
ATOM 730 N N . ALA A 1 88 ? 11.032 5.349 -12.867 1.00 92.12 88 ALA A N 1
ATOM 731 C CA . ALA A 1 88 ? 9.667 5.597 -13.329 1.00 92.12 88 ALA A CA 1
ATOM 732 C C . ALA A 1 88 ? 9.095 6.919 -12.788 1.00 92.12 88 ALA A C 1
ATOM 734 O O . ALA A 1 88 ? 8.590 7.719 -13.573 1.00 92.12 88 ALA A O 1
ATOM 735 N N . GLU A 1 89 ? 9.243 7.188 -11.489 1.00 89.44 89 GLU A N 1
ATOM 736 C CA . GLU A 1 89 ? 8.758 8.414 -10.835 1.00 89.44 89 GLU A CA 1
ATOM 737 C C . GLU A 1 89 ? 9.582 9.666 -11.173 1.00 89.44 89 GLU A C 1
ATOM 739 O O . GLU A 1 89 ? 9.097 10.790 -11.050 1.00 89.44 89 GLU A O 1
ATOM 744 N N . SER A 1 90 ? 10.839 9.507 -11.603 1.00 89.06 90 SER A N 1
ATOM 745 C CA . SER A 1 90 ? 11.680 10.633 -12.036 1.00 89.06 90 SER A CA 1
ATOM 746 C C . SER A 1 90 ? 11.305 11.174 -13.418 1.00 89.06 90 SER A C 1
ATOM 748 O O . SER A 1 90 ? 11.722 12.275 -13.790 1.00 89.06 90 SER A O 1
ATOM 750 N N . ARG A 1 91 ? 10.548 10.401 -14.207 1.00 89.88 91 ARG A N 1
ATOM 751 C CA . ARG A 1 91 ? 10.169 10.776 -15.569 1.00 89.88 91 ARG A CA 1
ATOM 752 C C . ARG A 1 91 ? 9.100 11.860 -15.549 1.00 89.88 91 ARG A C 1
ATOM 754 O O . ARG A 1 91 ? 8.222 11.892 -14.698 1.00 89.88 91 ARG A O 1
ATOM 761 N N . LYS A 1 92 ? 9.141 12.726 -16.564 1.00 87.75 92 LYS A N 1
ATOM 762 C CA . LYS A 1 92 ? 8.090 13.727 -16.797 1.00 87.75 92 LYS A CA 1
ATOM 763 C C . LYS A 1 92 ? 6.733 13.074 -17.079 1.00 87.75 92 LYS A C 1
ATOM 765 O O . LYS A 1 92 ? 5.709 13.606 -16.670 1.00 87.75 92 LYS A O 1
ATOM 770 N N . ASP A 1 93 ? 6.756 11.957 -17.800 1.00 88.62 93 ASP A N 1
ATOM 771 C CA . ASP A 1 93 ? 5.602 11.090 -18.006 1.00 88.62 93 ASP A CA 1
ATOM 772 C C . ASP A 1 93 ? 5.812 9.829 -17.165 1.00 88.62 93 ASP A C 1
ATOM 774 O O . ASP A 1 93 ? 6.572 8.931 -17.551 1.00 88.62 93 ASP A O 1
ATOM 778 N N . ILE A 1 94 ? 5.254 9.851 -15.951 1.00 92.50 94 ILE A N 1
ATOM 779 C CA . ILE A 1 94 ? 5.406 8.771 -14.973 1.00 92.50 94 ILE A CA 1
ATOM 780 C C . ILE A 1 94 ? 4.750 7.518 -15.550 1.00 92.50 94 ILE A C 1
ATOM 782 O O . ILE A 1 94 ? 3.661 7.572 -16.116 1.00 92.50 94 ILE A O 1
ATOM 786 N N . LEU A 1 95 ? 5.412 6.375 -15.443 1.00 94.50 95 LEU A N 1
ATOM 787 C CA . LEU A 1 95 ? 4.879 5.142 -16.010 1.00 94.50 95 LEU A CA 1
ATOM 788 C C . LEU A 1 95 ? 3.875 4.501 -15.057 1.00 94.50 95 LEU A C 1
ATOM 790 O O . LEU A 1 95 ? 4.101 4.439 -13.848 1.00 94.50 95 LEU A O 1
ATOM 794 N N . TRP A 1 96 ? 2.783 3.992 -15.628 1.00 96.56 96 TRP A N 1
ATOM 795 C CA . TRP A 1 96 ? 1.732 3.343 -14.857 1.00 96.56 96 TRP A CA 1
ATOM 796 C C . TRP A 1 96 ? 2.237 2.085 -14.161 1.00 96.56 96 TRP A C 1
ATOM 798 O O . TRP A 1 96 ? 2.800 1.200 -14.805 1.00 96.56 96 TRP A O 1
ATOM 808 N N . HIS A 1 97 ? 1.999 1.989 -12.858 1.00 96.38 97 HIS A N 1
ATOM 809 C CA . HIS A 1 97 ? 2.417 0.857 -12.033 1.00 96.38 97 HIS A CA 1
ATOM 810 C C . HIS A 1 97 ? 1.394 0.568 -10.926 1.00 96.38 97 HIS A C 1
ATOM 812 O O . HIS A 1 97 ? 0.367 1.243 -10.818 1.00 96.38 97 HIS A O 1
ATOM 818 N N . LEU A 1 98 ? 1.621 -0.498 -10.158 1.00 96.88 98 LEU A N 1
ATOM 819 C CA . LEU A 1 98 ? 0.705 -0.955 -9.113 1.00 96.88 98 LEU A CA 1
ATOM 820 C C . LEU A 1 98 ? 1.186 -0.542 -7.729 1.00 96.88 98 LEU A C 1
ATOM 822 O O . LEU A 1 98 ? 2.371 -0.641 -7.418 1.00 96.88 98 LEU A O 1
ATOM 826 N N . ASN A 1 99 ? 0.230 -0.160 -6.894 1.00 95.56 99 ASN A N 1
ATOM 827 C CA . ASN A 1 99 ? 0.416 0.090 -5.474 1.00 95.56 99 ASN A CA 1
ATOM 828 C C . ASN A 1 99 ? -0.704 -0.621 -4.701 1.00 95.56 99 ASN A C 1
ATOM 830 O O . ASN A 1 99 ? -1.789 -0.871 -5.234 1.00 95.56 99 ASN A O 1
ATOM 834 N N . THR A 1 100 ? -0.444 -0.985 -3.456 1.00 95.69 100 THR A N 1
ATOM 835 C CA . THR A 1 100 ? -1.394 -1.631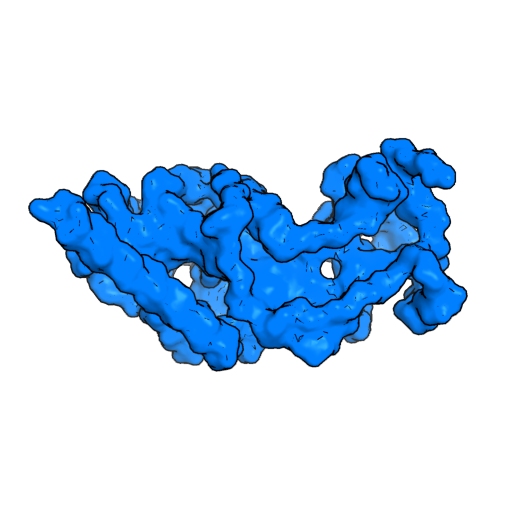 -2.556 1.00 95.69 100 THR A CA 1
ATOM 836 C C . THR A 1 100 ? -1.578 -0.792 -1.306 1.00 95.69 100 THR A C 1
ATOM 838 O O . THR A 1 100 ? -0.629 -0.245 -0.760 1.00 95.69 100 THR A O 1
ATOM 841 N N . GLN A 1 101 ? -2.815 -0.698 -0.834 1.00 95.88 101 GLN A N 1
ATOM 842 C CA . GLN A 1 101 ? -3.155 0.032 0.380 1.00 95.88 101 GLN A CA 1
ATOM 843 C C . GLN A 1 101 ? -4.042 -0.833 1.268 1.00 95.88 101 GLN A C 1
ATOM 845 O O . GLN A 1 101 ? -5.036 -1.399 0.804 1.00 95.88 101 GLN A O 1
ATOM 850 N N . GLY A 1 102 ? -3.680 -0.952 2.543 1.00 96.19 102 GLY A N 1
ATOM 851 C CA . GLY A 1 102 ? -4.384 -1.767 3.524 1.00 96.19 102 GLY A CA 1
ATOM 852 C C . GLY A 1 102 ? -5.126 -0.922 4.547 1.00 96.19 102 GLY A C 1
ATOM 853 O O . GLY A 1 102 ? -4.519 -0.173 5.312 1.00 96.19 102 GLY A O 1
ATOM 854 N N . VAL A 1 103 ? -6.450 -1.085 4.600 1.00 95.88 103 VAL A N 1
ATOM 855 C CA . VAL A 1 103 ? -7.275 -0.616 5.719 1.00 95.88 103 VAL A CA 1
ATOM 856 C C . VAL A 1 103 ? -7.365 -1.746 6.733 1.00 95.88 103 VAL A C 1
ATOM 858 O O . VAL A 1 103 ? -8.007 -2.770 6.485 1.00 95.88 103 VAL A O 1
ATOM 861 N N . PHE A 1 104 ? -6.723 -1.560 7.879 1.00 96.38 104 PHE A N 1
ATOM 862 C CA . PHE A 1 104 ? -6.656 -2.575 8.919 1.00 96.38 104 PHE A CA 1
ATOM 863 C C . PHE A 1 104 ? -7.862 -2.428 9.828 1.00 96.38 104 PHE A C 1
ATOM 865 O O . PHE A 1 104 ? -8.164 -1.342 10.322 1.00 96.38 104 PHE A O 1
ATOM 872 N N . VAL A 1 105 ? -8.580 -3.526 10.016 1.00 95.81 105 VAL A N 1
ATOM 873 C CA . VAL A 1 105 ? -9.804 -3.576 10.803 1.00 95.81 105 VAL A CA 1
ATOM 874 C C . VAL A 1 105 ? -9.716 -4.697 11.810 1.00 95.81 105 VAL A C 1
ATOM 876 O O . VAL A 1 105 ? -9.293 -5.811 11.503 1.00 95.81 105 VAL A O 1
ATOM 879 N N . SER A 1 106 ? -10.159 -4.407 13.019 1.00 95.50 106 SER A N 1
ATOM 880 C CA . SER A 1 106 ? -10.264 -5.383 14.079 1.00 95.50 106 SER A CA 1
ATOM 881 C C . SER A 1 106 ? -11.639 -5.315 14.697 1.00 95.50 106 SER A C 1
ATOM 883 O O . SER A 1 106 ? -12.261 -4.260 14.788 1.00 95.50 106 SER A O 1
ATOM 885 N N . LYS A 1 107 ? -12.124 -6.474 15.102 1.00 93.25 107 LYS A N 1
ATOM 886 C CA . LYS A 1 107 ? -13.383 -6.602 15.804 1.00 93.25 107 LYS A CA 1
ATOM 887 C C . LYS A 1 107 ? -13.078 -6.992 17.233 1.00 93.25 107 LYS A C 1
ATOM 889 O O . LYS A 1 107 ? -12.406 -7.995 17.457 1.00 93.25 107 LYS A O 1
ATOM 894 N N . ILE A 1 108 ? -13.598 -6.216 18.172 1.00 94.19 108 ILE A N 1
ATOM 895 C CA . ILE A 1 108 ? -13.318 -6.395 19.593 1.00 94.19 108 ILE A CA 1
ATOM 896 C C . ILE A 1 108 ? -14.149 -7.568 20.103 1.00 94.19 108 ILE A C 1
ATOM 898 O O . ILE A 1 108 ? -15.369 -7.471 20.193 1.00 94.19 108 ILE A O 1
ATOM 902 N N . VAL A 1 109 ? -13.510 -8.684 20.425 1.00 93.62 109 VAL A N 1
ATOM 903 C CA . VAL A 1 109 ? -14.175 -9.895 20.933 1.00 93.62 109 VAL A CA 1
ATOM 904 C C . VAL A 1 109 ? -13.635 -10.330 22.293 1.00 93.62 109 VAL A C 1
ATOM 906 O O . VAL A 1 109 ? -14.276 -11.136 22.962 1.00 93.62 109 VAL A O 1
ATOM 909 N N . HIS A 1 110 ? -12.525 -9.744 22.742 1.00 94.25 110 HIS A N 1
ATOM 910 C CA . HIS A 1 110 ? -11.922 -9.990 24.046 1.00 94.25 110 HIS A CA 1
ATOM 911 C C . HIS A 1 110 ? -12.139 -8.797 24.987 1.00 94.25 110 HIS A C 1
ATOM 913 O O . HIS A 1 110 ? -11.805 -7.649 24.674 1.00 94.25 110 HIS A O 1
ATOM 919 N N . GLY A 1 111 ? -12.696 -9.063 26.173 1.00 96.00 111 GLY A N 1
ATOM 920 C CA . GLY A 1 111 ? -12.991 -8.027 27.168 1.00 96.00 111 GLY A CA 1
ATOM 921 C C . GLY A 1 111 ? -11.727 -7.365 27.724 1.00 96.00 111 GLY A C 1
ATOM 922 O O . GLY A 1 111 ? -11.707 -6.157 27.958 1.00 96.00 111 GLY A O 1
ATOM 923 N N . GLU A 1 112 ? -10.648 -8.130 27.880 1.00 97.12 112 GLU A N 1
ATOM 924 C CA . GLU A 1 112 ? -9.340 -7.637 28.304 1.00 97.12 112 GLU A CA 1
ATOM 925 C C . GLU A 1 112 ? -8.726 -6.662 27.292 1.00 97.12 112 GLU A C 1
ATOM 927 O O . GLU A 1 112 ? -8.150 -5.652 27.699 1.00 97.12 112 GLU A O 1
ATOM 932 N N . ILE A 1 113 ? -8.919 -6.892 25.988 1.00 97.88 113 ILE A N 1
ATOM 933 C CA . ILE A 1 113 ? -8.440 -5.984 24.940 1.00 97.88 113 ILE A CA 1
ATOM 934 C C . ILE A 1 113 ? -9.238 -4.682 24.952 1.00 97.88 113 ILE A C 1
ATOM 936 O O . ILE A 1 113 ? -8.650 -3.605 24.862 1.00 97.88 113 ILE A O 1
ATOM 940 N N . LEU A 1 114 ? -10.558 -4.746 25.154 1.00 97.31 114 LEU A N 1
ATOM 941 C CA . LEU A 1 114 ? -11.378 -3.543 25.325 1.00 97.31 114 LEU A CA 1
ATOM 942 C C . LEU A 1 114 ? -10.885 -2.681 26.500 1.00 97.31 114 LEU A C 1
ATOM 944 O O . LEU A 1 114 ? -10.748 -1.463 26.367 1.00 97.31 114 LEU A O 1
ATOM 948 N N . GLN A 1 115 ? -10.597 -3.302 27.648 1.00 97.31 115 GLN A N 1
ATOM 949 C CA . GLN A 1 115 ? -10.052 -2.588 28.807 1.00 97.31 115 GLN A CA 1
ATOM 950 C C . GLN A 1 115 ? -8.656 -2.031 28.528 1.00 97.31 115 GLN A C 1
ATOM 952 O O . GLN A 1 115 ? -8.366 -0.891 28.900 1.00 97.31 115 GLN A O 1
ATOM 957 N N . TRP A 1 116 ? -7.815 -2.796 27.830 1.00 97.88 116 TRP A N 1
ATOM 958 C CA . TRP A 1 116 ? -6.500 -2.336 27.411 1.00 97.88 116 TRP A CA 1
ATOM 959 C C . TRP A 1 116 ? -6.607 -1.083 26.533 1.00 97.88 116 TRP A C 1
ATOM 961 O O . TRP A 1 116 ? -5.997 -0.076 26.880 1.00 97.88 116 TRP A O 1
ATOM 971 N N . ILE A 1 117 ? -7.463 -1.074 25.501 1.00 97.50 117 ILE A N 1
ATOM 972 C CA . ILE A 1 117 ? -7.693 0.087 24.617 1.00 97.50 117 ILE A CA 1
ATOM 973 C C . ILE A 1 117 ? -8.104 1.325 25.429 1.00 97.50 117 ILE A C 1
ATOM 975 O O . ILE A 1 117 ? -7.533 2.408 25.266 1.00 97.50 117 ILE A O 1
ATOM 979 N N . LYS A 1 118 ? -9.063 1.163 26.353 1.00 96.38 118 LYS A N 1
ATOM 980 C CA . LYS A 1 118 ? -9.522 2.248 27.237 1.00 96.38 118 LYS A CA 1
ATOM 981 C C . LYS A 1 118 ? -8.402 2.782 28.130 1.00 96.38 118 LYS A C 1
ATOM 983 O O . LYS A 1 118 ? -8.322 3.989 28.364 1.00 96.38 118 LYS A O 1
ATOM 988 N N . SER A 1 119 ? -7.530 1.902 28.619 1.00 95.50 119 SER A N 1
ATOM 989 C CA . SER A 1 119 ? -6.377 2.286 29.435 1.00 95.50 119 SER A CA 1
ATOM 990 C C . SER A 1 119 ? -5.283 2.983 28.617 1.00 95.50 119 SER A C 1
ATOM 992 O O . SER A 1 119 ? -4.748 4.005 29.053 1.00 95.50 119 SER A O 1
ATOM 994 N N . GLU A 1 120 ? -5.005 2.492 27.407 1.00 95.25 120 GLU A N 1
ATOM 995 C CA . GLU A 1 120 ? -3.969 3.003 26.508 1.00 95.25 120 GLU A CA 1
ATOM 996 C C . GLU A 1 120 ? -4.278 4.441 26.088 1.00 95.25 120 GLU A C 1
ATOM 998 O O . GLU A 1 120 ? -3.403 5.306 26.120 1.00 95.25 120 GLU A O 1
ATOM 1003 N N . SER A 1 121 ? -5.556 4.743 25.831 1.00 92.81 121 SER A N 1
ATOM 1004 C CA . SER A 1 121 ? -6.014 6.091 25.475 1.00 92.81 121 SER A CA 1
ATOM 1005 C C . SER A 1 121 ? -5.784 7.152 26.554 1.00 92.81 121 SER A C 1
ATOM 1007 O O . SER A 1 121 ? -5.947 8.343 26.278 1.00 92.81 121 SER A O 1
ATOM 1009 N N . ARG A 1 122 ? -5.431 6.753 27.780 1.00 89.81 122 ARG A N 1
ATOM 1010 C CA . ARG A 1 122 ? -5.138 7.664 28.895 1.00 89.81 122 ARG A CA 1
ATOM 1011 C C . ARG A 1 122 ? -3.634 7.902 29.078 1.00 89.81 122 ARG A C 1
ATOM 1013 O O . ARG A 1 122 ? -3.251 8.731 29.906 1.00 89.81 122 ARG A O 1
ATOM 1020 N N . LYS A 1 123 ? -2.770 7.197 28.338 1.00 87.25 123 LYS A N 1
ATOM 1021 C CA . LYS A 1 123 ? -1.313 7.362 28.423 1.00 87.25 123 LYS A CA 1
ATOM 1022 C C . LYS A 1 123 ? -0.850 8.665 27.768 1.00 87.25 123 LYS A C 1
ATOM 1024 O O . LYS A 1 123 ? -1.384 9.107 26.756 1.00 87.25 123 LYS A O 1
ATOM 1029 N N . LYS A 1 124 ? 0.218 9.251 28.319 1.00 82.62 124 LYS A N 1
ATOM 1030 C CA . LYS A 1 124 ? 0.801 10.538 27.886 1.00 82.62 124 LYS A CA 1
ATOM 1031 C C . LYS A 1 124 ? 1.809 10.426 26.730 1.00 82.62 124 LYS A C 1
ATOM 1033 O O . LYS A 1 124 ? 2.695 11.265 26.616 1.00 82.62 124 LYS A O 1
ATOM 1038 N N . ILE A 1 125 ? 1.714 9.381 25.909 1.00 85.62 125 ILE A N 1
ATOM 1039 C CA . ILE A 1 125 ? 2.559 9.248 24.708 1.00 85.62 125 ILE A CA 1
ATOM 1040 C C . ILE A 1 125 ? 2.018 10.084 23.535 1.00 85.62 125 ILE A C 1
ATOM 1042 O O . ILE A 1 125 ? 2.780 10.513 22.674 1.00 85.62 125 ILE A O 1
ATOM 1046 N N . TYR A 1 126 ? 0.711 10.352 23.550 1.00 91.06 126 TYR A N 1
ATOM 1047 C CA . TYR A 1 126 ? -0.002 11.225 22.621 1.00 91.06 126 TYR A CA 1
ATOM 1048 C C . TYR A 1 126 ? -0.185 12.629 23.220 1.00 91.06 126 TYR A C 1
ATOM 1050 O O . TYR A 1 126 ? 0.004 12.832 24.423 1.00 91.06 126 TYR A O 1
ATOM 1058 N N . GLY A 1 127 ? -0.614 13.588 22.397 1.00 91.62 127 GLY A N 1
ATOM 1059 C CA . GLY A 1 127 ? -1.035 14.921 22.844 1.00 91.62 127 GLY A CA 1
ATOM 1060 C C . GLY A 1 127 ? -0.208 16.075 22.287 1.00 91.62 127 GLY A C 1
ATOM 1061 O O . GLY A 1 127 ? -0.194 17.153 22.878 1.00 91.62 127 GLY A O 1
ATOM 1062 N N . LYS A 1 128 ? 0.482 15.875 21.158 1.00 92.44 128 LYS A N 1
ATOM 1063 C CA . LYS A 1 128 ? 1.210 16.949 20.462 1.00 92.44 128 LYS A CA 1
ATOM 1064 C C . LYS A 1 128 ? 0.282 18.040 19.908 1.00 92.44 128 LYS A C 1
ATOM 1066 O O . LYS A 1 128 ? 0.671 19.201 19.838 1.00 92.44 128 LYS A O 1
ATOM 1071 N N . HIS A 1 129 ? -0.952 17.681 19.560 1.00 92.50 129 HIS A N 1
ATOM 1072 C CA . HIS A 1 129 ? -2.031 18.590 19.161 1.00 92.50 129 HIS A CA 1
ATOM 1073 C C . HIS A 1 129 ? -3.399 17.925 19.384 1.00 92.50 129 HIS A C 1
ATOM 1075 O O . HIS A 1 129 ? -3.480 16.786 19.840 1.00 92.50 129 HIS A O 1
ATOM 1081 N N . GLU A 1 130 ? -4.492 18.621 19.053 1.00 92.88 130 GLU A N 1
ATOM 1082 C CA . GLU A 1 130 ? -5.860 18.182 19.371 1.00 92.88 130 GLU A CA 1
ATOM 1083 C C . GLU A 1 130 ? -6.247 16.812 18.778 1.00 92.88 130 GLU A C 1
ATOM 1085 O O . GLU A 1 130 ? -6.941 16.038 19.441 1.00 92.88 130 GLU A O 1
ATOM 1090 N N . PHE A 1 131 ? -5.750 16.510 17.571 1.00 93.88 131 PHE A N 1
ATOM 1091 C CA . PHE A 1 131 ? -5.971 15.247 16.851 1.00 93.88 131 PHE A CA 1
ATOM 1092 C C . PHE A 1 131 ? -5.004 14.116 17.219 1.00 93.88 131 PHE A C 1
ATOM 1094 O O . PHE A 1 131 ? -5.253 12.974 16.848 1.00 93.88 131 PHE A O 1
ATOM 1101 N N . ASP A 1 132 ? -3.919 14.405 17.942 1.00 95.31 132 ASP A N 1
ATOM 1102 C CA . ASP A 1 132 ? -2.942 13.395 18.343 1.00 95.31 132 ASP A CA 1
ATOM 1103 C C . ASP A 1 132 ? -3.450 12.658 19.585 1.00 95.31 132 ASP A C 1
ATOM 1105 O O . ASP A 1 132 ? -3.113 13.018 20.714 1.00 95.31 132 ASP A O 1
ATOM 1109 N N . ARG A 1 133 ? -4.324 11.668 19.379 1.00 95.50 133 ARG A N 1
ATOM 1110 C CA . ARG A 1 133 ? -4.936 10.854 20.437 1.00 95.50 133 ARG A CA 1
ATOM 1111 C C . ARG A 1 133 ? -5.070 9.414 19.978 1.00 95.50 133 ARG A C 1
ATOM 1113 O O . ARG A 1 133 ? -5.577 9.190 18.888 1.00 95.50 133 ARG A O 1
ATOM 1120 N N . PHE A 1 134 ? -4.698 8.463 20.840 1.00 97.00 134 PHE A N 1
ATOM 1121 C CA . PHE A 1 134 ? -4.830 7.027 20.561 1.00 97.00 134 PHE A CA 1
ATOM 1122 C C . PHE A 1 134 ? -6.213 6.665 20.017 1.00 97.00 134 PHE A C 1
ATOM 1124 O O . PHE A 1 134 ? -6.314 6.054 18.966 1.00 97.00 134 PHE A O 1
ATOM 1131 N N . TRP A 1 135 ? -7.273 7.088 20.709 1.00 97.19 135 TRP A N 1
ATOM 1132 C CA . TRP A 1 135 ? -8.631 7.069 20.183 1.00 97.19 135 TRP A CA 1
ATOM 1133 C C . TRP A 1 135 ? -8.926 8.408 19.517 1.00 97.19 135 TRP A C 1
ATOM 1135 O O . TRP A 1 135 ? -8.882 9.454 20.178 1.00 97.19 135 TRP A O 1
ATOM 1145 N N . LEU A 1 136 ? -9.191 8.379 18.212 1.00 96.94 136 LEU A N 1
ATOM 1146 C CA . LEU A 1 136 ? -9.337 9.595 17.424 1.00 96.94 136 LEU A CA 1
ATOM 1147 C C . LEU A 1 136 ? -10.529 10.434 17.916 1.00 96.94 136 LEU A C 1
ATOM 1149 O O . LEU A 1 136 ? -11.609 9.907 18.182 1.00 96.94 136 LEU A O 1
ATOM 1153 N N . PRO A 1 137 ? -10.378 11.768 18.013 1.00 93.56 137 PRO A N 1
ATOM 1154 C CA . PRO A 1 137 ? -11.393 12.632 18.624 1.00 93.56 137 PRO A CA 1
ATOM 1155 C C . PRO A 1 137 ? -12.642 12.833 17.756 1.00 93.56 137 PRO A C 1
ATOM 1157 O O . PRO A 1 137 ? -13.568 13.523 18.171 1.00 93.56 137 PRO A O 1
ATOM 1160 N N . PHE A 1 138 ? -12.654 12.287 16.540 1.00 91.75 138 PHE A N 1
ATOM 1161 C CA . PHE A 1 138 ? -13.794 12.356 15.624 1.00 91.75 138 PHE A CA 1
ATOM 1162 C C . PHE A 1 138 ? -14.869 11.326 15.959 1.00 91.75 138 PHE A C 1
ATOM 1164 O O . PHE A 1 138 ? -15.989 11.434 15.468 1.00 91.75 138 PHE A O 1
ATOM 1171 N N . ASN A 1 139 ? -14.500 10.323 16.751 1.00 91.00 139 ASN A N 1
ATOM 1172 C CA . ASN A 1 139 ? -15.375 9.248 17.159 1.00 91.00 139 ASN A CA 1
ATOM 1173 C C . ASN A 1 139 ? -16.225 9.637 18.365 1.00 91.00 139 ASN A C 1
ATOM 1175 O O . ASN A 1 139 ? -15.944 10.599 19.087 1.00 91.00 139 ASN A O 1
ATOM 1179 N N . GLU A 1 140 ? -17.239 8.815 18.622 1.00 89.81 140 GLU A N 1
ATOM 1180 C CA . GLU A 1 140 ? -17.902 8.783 19.919 1.00 89.81 140 GLU A CA 1
ATOM 1181 C C . GLU A 1 140 ? -16.887 8.586 21.055 1.00 89.81 140 GLU A C 1
ATOM 1183 O O . GLU A 1 140 ? -15.755 8.136 20.853 1.00 89.81 140 GLU A O 1
ATOM 1188 N N . SER A 1 141 ? -17.285 8.946 22.277 1.00 93.31 141 SER A N 1
ATOM 1189 C CA . SER A 1 141 ? -16.420 8.774 23.445 1.00 93.31 141 SER A CA 1
ATOM 1190 C C . SER A 1 141 ? -15.927 7.331 23.534 1.00 93.31 141 SER A C 1
ATOM 1192 O O . SER A 1 141 ? -16.727 6.406 23.429 1.00 93.31 141 SER A O 1
ATOM 1194 N N . ILE A 1 142 ? -14.638 7.135 23.824 1.00 94.56 142 ILE A N 1
ATOM 1195 C CA . ILE A 1 142 ? -14.052 5.800 24.020 1.00 94.56 142 ILE A CA 1
ATOM 1196 C C . ILE A 1 142 ? -14.801 4.975 25.079 1.00 94.56 142 ILE A C 1
ATOM 1198 O O . ILE A 1 142 ? -14.785 3.749 25.057 1.00 94.56 142 ILE A O 1
ATOM 1202 N N . GLU A 1 143 ? -15.502 5.633 26.006 1.00 93.62 143 GLU A N 1
ATOM 1203 C CA . GLU A 1 143 ? -16.318 4.952 27.008 1.00 93.62 143 GLU A CA 1
ATOM 1204 C C . GLU A 1 143 ? -17.525 4.218 26.402 1.00 93.62 143 GLU A C 1
ATOM 1206 O O . GLU A 1 143 ? -17.969 3.224 26.979 1.00 93.62 143 GLU A O 1
ATOM 1211 N N . GLN A 1 144 ? -17.997 4.651 25.229 1.00 93.56 144 GLN A N 1
ATOM 1212 C CA . GLN A 1 144 ? -19.081 4.028 24.464 1.00 93.56 144 GLN A CA 1
ATOM 1213 C C . GLN A 1 144 ? -18.619 2.823 23.638 1.00 93.56 144 GLN A C 1
ATOM 1215 O O . GLN A 1 144 ? -19.471 2.086 23.163 1.00 93.56 144 GLN A O 1
ATOM 1220 N N . LEU A 1 145 ? -17.306 2.587 23.514 1.00 93.69 145 LEU A N 1
ATOM 1221 C CA . LEU A 1 145 ? -16.760 1.416 22.830 1.00 93.69 145 LEU A CA 1
ATOM 1222 C C . LEU A 1 145 ? -17.146 0.125 23.568 1.00 93.69 145 LEU A C 1
ATOM 1224 O O . LEU A 1 145 ? -16.961 0.018 24.791 1.00 93.69 145 LEU A O 1
ATOM 1228 N N . GLN A 1 146 ? -17.651 -0.856 22.821 1.00 93.25 146 GLN A N 1
ATOM 1229 C CA . GLN A 1 146 ? -18.168 -2.124 23.329 1.00 93.25 146 GLN A CA 1
ATOM 1230 C C . GLN A 1 146 ? -17.569 -3.329 22.597 1.00 93.25 146 GLN A C 1
ATOM 1232 O O . GLN A 1 146 ? -16.991 -3.240 21.514 1.00 93.25 146 GLN A O 1
ATOM 1237 N N . MET A 1 147 ? -17.727 -4.505 23.204 1.00 92.62 147 MET A N 1
ATOM 1238 C CA . MET A 1 147 ? -17.451 -5.762 22.514 1.00 92.62 147 MET A CA 1
ATOM 1239 C C . MET A 1 147 ? -18.405 -5.927 21.325 1.00 92.62 147 MET A C 1
ATOM 1241 O O . MET A 1 147 ? -19.606 -5.688 21.433 1.00 92.62 147 MET A O 1
ATOM 1245 N N . GLY A 1 148 ? -17.873 -6.390 20.201 1.00 90.62 148 GLY A N 1
ATOM 1246 C CA . GLY A 1 148 ? -18.566 -6.523 18.924 1.00 90.62 148 GLY A CA 1
ATOM 1247 C C . GLY A 1 148 ? -18.346 -5.357 17.968 1.00 90.62 148 GLY A C 1
ATOM 1248 O O . GLY A 1 148 ? -18.621 -5.519 16.775 1.00 90.62 148 GLY A O 1
ATOM 1249 N N . ASP A 1 149 ? -17.826 -4.229 18.455 1.00 91.88 149 ASP A N 1
ATOM 1250 C CA . ASP A 1 149 ? -17.496 -3.089 17.607 1.00 91.88 149 ASP A CA 1
ATOM 1251 C C . ASP A 1 149 ? -16.329 -3.412 16.675 1.00 91.88 149 ASP A C 1
ATOM 1253 O O . ASP A 1 149 ? -15.414 -4.175 17.004 1.00 91.88 149 ASP A O 1
ATOM 1257 N N . ILE A 1 150 ? -16.387 -2.817 15.484 1.00 93.19 150 ILE A N 1
ATOM 1258 C CA . ILE A 1 150 ? -15.335 -2.893 14.476 1.00 93.19 150 ILE A CA 1
ATOM 1259 C C . ILE A 1 150 ? -14.582 -1.572 14.503 1.00 93.19 150 ILE A C 1
ATOM 1261 O O . ILE A 1 150 ? -15.139 -0.520 14.189 1.00 93.19 150 ILE A O 1
ATOM 1265 N N . ILE A 1 151 ? -13.306 -1.651 14.844 1.00 95.50 151 ILE A N 1
ATOM 1266 C CA . ILE A 1 151 ? -12.378 -0.530 14.885 1.00 95.50 151 ILE A CA 1
ATOM 1267 C C . ILE A 1 151 ? -11.365 -0.648 13.753 1.00 95.50 151 ILE A C 1
ATOM 1269 O O . ILE A 1 151 ? -11.017 -1.743 13.311 1.00 95.50 151 ILE A O 1
ATOM 1273 N N . CYS A 1 152 ? -10.883 0.492 13.287 1.00 96.38 152 CYS A N 1
ATOM 1274 C CA . CYS A 1 152 ? -9.767 0.585 12.366 1.00 96.38 152 CYS A CA 1
ATOM 1275 C C . CYS A 1 152 ? -8.467 0.841 13.119 1.00 96.38 152 CYS A C 1
ATOM 1277 O O . CYS A 1 152 ? -8.468 1.533 14.137 1.00 96.38 152 CYS A O 1
ATOM 1279 N N . VAL A 1 153 ? -7.377 0.306 12.576 1.00 96.75 153 VAL A N 1
ATOM 1280 C CA . VAL A 1 153 ? -6.004 0.598 12.987 1.00 96.75 153 VAL A CA 1
ATOM 1281 C C . VAL A 1 153 ? -5.382 1.507 11.934 1.00 96.75 153 VAL A C 1
ATOM 1283 O O . VAL A 1 153 ? -5.409 1.196 10.744 1.00 96.75 153 VAL A O 1
ATOM 1286 N N . PHE A 1 154 ? -4.845 2.632 12.386 1.00 96.00 154 PHE A N 1
ATOM 1287 C CA . PHE A 1 154 ? -4.245 3.679 11.567 1.00 96.00 154 PHE A CA 1
ATOM 1288 C C . PHE A 1 154 ? -2.826 3.948 12.058 1.00 96.00 154 PHE A C 1
ATOM 1290 O O . PHE A 1 154 ? -2.596 3.945 13.267 1.00 96.00 154 PHE A O 1
ATOM 1297 N N . ASN A 1 155 ? -1.884 4.244 11.169 1.00 94.50 155 ASN A N 1
ATOM 1298 C CA . ASN A 1 155 ? -0.532 4.590 11.600 1.00 94.50 155 ASN A CA 1
ATOM 1299 C C . ASN A 1 155 ? -0.464 6.028 12.136 1.00 94.50 155 ASN A C 1
ATOM 1301 O O . ASN A 1 155 ? -1.047 6.963 11.572 1.00 94.50 155 ASN A O 1
ATOM 1305 N N . ARG A 1 156 ? 0.285 6.219 13.230 1.00 94.50 156 ARG A N 1
ATOM 1306 C CA . ARG A 1 156 ? 0.707 7.546 13.691 1.00 94.50 156 ARG A CA 1
ATOM 1307 C C . ARG A 1 156 ? 2.029 7.895 13.033 1.00 94.50 156 ARG A C 1
ATOM 1309 O O . ARG A 1 156 ? 3.091 7.474 13.493 1.00 94.50 156 ARG A O 1
ATOM 1316 N N . ARG A 1 157 ? 1.962 8.688 11.968 1.00 92.19 157 ARG A N 1
ATOM 1317 C CA . ARG A 1 157 ? 3.130 9.057 11.171 1.00 92.19 157 ARG A CA 1
ATOM 1318 C C . ARG A 1 157 ? 3.798 10.311 11.735 1.00 92.19 157 ARG A C 1
ATOM 1320 O O . ARG A 1 157 ? 3.149 11.341 11.919 1.00 92.19 157 ARG A O 1
ATOM 1327 N N . VAL A 1 158 ? 5.095 10.219 12.013 1.00 90.44 158 VAL A N 1
ATOM 1328 C CA . VAL A 1 158 ? 5.919 11.266 12.648 1.00 90.44 158 VAL A CA 1
ATOM 1329 C C . VAL A 1 158 ? 7.088 11.737 11.780 1.00 90.44 158 VAL A C 1
ATOM 1331 O O . VAL A 1 158 ? 7.891 12.553 12.228 1.00 90.44 158 VAL A O 1
ATOM 1334 N N . ALA A 1 159 ? 7.171 11.261 10.540 1.00 84.12 159 ALA A N 1
ATOM 1335 C CA . ALA A 1 159 ? 8.091 11.737 9.511 1.00 84.12 159 ALA A CA 1
ATOM 1336 C C . ALA A 1 159 ? 7.508 11.485 8.101 1.00 84.12 159 ALA A C 1
ATOM 1338 O O . ALA A 1 159 ? 6.425 10.913 7.944 1.00 84.12 159 ALA A O 1
ATOM 1339 N N . GLY A 1 160 ? 8.184 11.963 7.054 1.00 79.81 160 GLY A N 1
ATOM 1340 C CA . GLY A 1 160 ? 7.774 11.732 5.665 1.00 79.81 160 GLY A CA 1
ATOM 1341 C C . GLY A 1 160 ? 6.598 12.602 5.195 1.00 79.81 160 GLY A C 1
ATOM 1342 O O . GLY A 1 160 ? 6.718 13.823 5.145 1.00 79.81 160 GLY A O 1
ATOM 1343 N N . TRP A 1 161 ? 5.486 11.964 4.798 1.00 67.19 161 TRP A N 1
ATOM 1344 C CA . TRP A 1 161 ? 4.346 12.470 3.997 1.00 67.19 161 TRP A CA 1
ATOM 1345 C C . TRP A 1 161 ? 3.649 13.769 4.430 1.00 67.19 161 TRP A C 1
ATOM 1347 O O . TRP A 1 161 ? 2.749 14.182 3.713 1.00 67.19 161 TRP A O 1
ATOM 1357 N N . ASP A 1 162 ? 4.008 14.343 5.579 1.00 80.50 162 ASP A N 1
ATOM 1358 C CA . ASP A 1 162 ? 3.629 15.657 6.149 1.00 80.50 162 ASP A CA 1
ATOM 1359 C C . ASP A 1 162 ? 3.800 15.620 7.690 1.00 80.50 162 ASP A C 1
ATOM 1361 O O . ASP A 1 162 ? 3.716 16.652 8.360 1.00 80.50 162 ASP A O 1
ATOM 1365 N N . GLY A 1 163 ? 4.027 14.429 8.261 1.00 85.38 163 GLY A N 1
ATOM 1366 C CA . GLY A 1 163 ? 4.216 14.213 9.693 1.00 85.38 163 GLY A CA 1
ATOM 1367 C C . GLY A 1 163 ? 5.565 14.702 10.211 1.00 85.38 163 GLY A C 1
ATOM 1368 O O . GLY A 1 163 ? 6.580 14.662 9.517 1.00 85.38 163 GLY A O 1
ATOM 1369 N N . SER A 1 164 ? 5.574 15.132 11.468 1.00 90.31 164 SER A N 1
ATOM 1370 C CA . SER A 1 164 ? 6.786 15.392 12.242 1.00 90.31 164 SER A CA 1
ATOM 1371 C C . SER A 1 164 ? 6.597 14.947 13.694 1.00 90.31 164 SER A C 1
ATOM 1373 O O . SER A 1 164 ? 5.472 14.753 14.154 1.00 90.31 164 SER A O 1
ATOM 1375 N N . MET A 1 165 ? 7.684 14.843 14.460 1.00 88.75 165 MET A N 1
ATOM 1376 C CA . MET A 1 165 ? 7.616 14.530 15.897 1.00 88.75 165 MET A CA 1
ATOM 1377 C C . MET A 1 165 ? 6.779 15.537 16.706 1.00 88.75 165 MET A C 1
ATOM 1379 O O . MET A 1 165 ? 6.201 15.183 17.739 1.00 88.75 165 MET A O 1
ATOM 1383 N N . ASP A 1 166 ? 6.710 16.786 16.242 1.00 89.19 166 ASP A N 1
ATOM 1384 C CA . ASP A 1 166 ? 5.939 17.860 16.878 1.00 89.19 166 ASP A CA 1
ATOM 1385 C C . ASP A 1 166 ? 4.531 18.005 16.301 1.00 89.19 166 ASP A C 1
ATOM 1387 O O . ASP A 1 166 ? 3.642 18.542 16.962 1.00 89.19 166 ASP A O 1
ATOM 1391 N N . ARG A 1 167 ? 4.305 17.492 15.090 1.00 91.00 167 ARG A N 1
ATOM 1392 C CA . ARG A 1 167 ? 2.997 17.446 14.444 1.00 91.00 167 ARG A CA 1
ATOM 1393 C C . ARG A 1 167 ? 2.799 16.094 13.747 1.00 91.00 167 ARG A C 1
ATOM 1395 O O . ARG A 1 167 ? 2.927 16.016 12.523 1.00 91.00 167 ARG A O 1
ATOM 1402 N N . PRO A 1 168 ? 2.511 15.032 14.514 1.00 93.75 168 PRO A N 1
ATOM 1403 C CA . PRO A 1 168 ? 2.134 13.747 13.947 1.00 93.75 168 PRO A CA 1
ATOM 1404 C C . PRO A 1 168 ? 0.899 13.883 13.052 1.00 93.75 168 PRO A C 1
ATOM 1406 O O . PRO A 1 168 ? 0.059 14.758 13.254 1.00 93.75 168 PRO A O 1
ATOM 1409 N N . VAL A 1 169 ? 0.763 13.011 12.063 1.00 95.25 169 VAL A N 1
ATOM 1410 C CA . VAL A 1 169 ? -0.424 12.971 11.199 1.00 95.25 169 VAL A CA 1
ATOM 1411 C C . VAL A 1 169 ? -1.031 11.580 11.189 1.00 95.25 169 VAL A C 1
ATOM 1413 O O . VAL A 1 169 ? -0.351 10.577 11.414 1.00 95.25 169 VAL A O 1
ATOM 1416 N N . ILE A 1 170 ? -2.334 11.532 10.929 1.00 95.69 170 ILE A N 1
ATOM 1417 C CA . ILE A 1 170 ? -3.091 10.287 10.852 1.00 95.69 170 ILE A CA 1
ATOM 1418 C C . ILE A 1 170 ? -2.895 9.697 9.460 1.00 95.69 170 ILE A C 1
ATOM 1420 O O . ILE A 1 170 ? -3.343 10.267 8.462 1.00 95.69 170 ILE A O 1
ATOM 1424 N N . GLU A 1 171 ? -2.260 8.540 9.375 1.00 94.56 171 GLU A N 1
ATOM 1425 C CA . GLU A 1 171 ? -2.233 7.770 8.143 1.00 94.56 171 GLU A CA 1
ATOM 1426 C C . GLU A 1 171 ? -3.377 6.759 8.162 1.00 94.56 171 GLU A C 1
ATOM 1428 O O . GLU A 1 171 ? -3.466 5.900 9.033 1.00 94.56 171 GLU A O 1
ATOM 1433 N N . LEU A 1 172 ? -4.283 6.876 7.189 1.00 94.25 172 LEU A N 1
ATOM 1434 C CA . LEU A 1 172 ? -5.474 6.024 7.101 1.00 94.25 172 LEU A CA 1
ATOM 1435 C C . LEU A 1 172 ? -5.160 4.545 6.824 1.00 94.25 172 LEU A C 1
ATOM 1437 O O . LEU A 1 172 ? -6.065 3.711 6.842 1.00 94.25 172 LEU A O 1
ATOM 1441 N N . LEU A 1 173 ? -3.906 4.249 6.511 1.00 92.50 173 LEU A N 1
ATOM 1442 C CA . LEU A 1 173 ? -3.410 2.942 6.132 1.00 92.50 173 LEU A CA 1
ATOM 1443 C C . LEU A 1 173 ? -2.618 2.370 7.304 1.00 92.50 173 LEU A C 1
ATOM 1445 O O . LEU A 1 173 ? -1.903 3.103 7.986 1.00 92.50 173 LEU A O 1
ATOM 1449 N N . GLY A 1 174 ? -2.766 1.069 7.537 1.00 88.19 174 GLY A N 1
ATOM 1450 C CA . GLY A 1 174 ? -1.880 0.350 8.456 1.00 88.19 174 GLY A CA 1
ATOM 1451 C C . GLY A 1 174 ? -0.626 -0.168 7.753 1.00 88.19 174 GLY A C 1
ATOM 1452 O O . GLY A 1 174 ? 0.424 -0.251 8.370 1.00 88.19 174 GLY A O 1
ATOM 1453 N N . ALA A 1 175 ? -0.743 -0.502 6.469 1.00 91.88 175 ALA A N 1
ATOM 1454 C CA . ALA A 1 175 ? 0.370 -0.915 5.629 1.00 91.88 175 ALA A CA 1
ATOM 1455 C C . ALA A 1 175 ? 0.040 -0.660 4.158 1.00 91.88 175 ALA A C 1
ATOM 1457 O O . ALA A 1 175 ? -1.139 -0.671 3.764 1.00 91.88 175 ALA A O 1
ATOM 1458 N N . GLY A 1 176 ? 1.058 -0.450 3.334 1.00 92.12 176 GLY A N 1
ATOM 1459 C CA . GLY A 1 176 ? 0.881 -0.302 1.900 1.00 92.12 176 GLY A CA 1
ATOM 1460 C C . GLY A 1 176 ? 2.176 0.041 1.191 1.00 92.12 176 GLY A C 1
ATOM 1461 O O . GLY A 1 176 ? 3.059 0.678 1.743 1.00 92.12 176 GLY A O 1
ATOM 1462 N N . GLY A 1 177 ? 2.260 -0.349 -0.069 1.00 91.88 177 GLY A N 1
ATOM 1463 C CA . GLY A 1 177 ? 3.479 -0.204 -0.839 1.00 91.88 177 GLY A CA 1
ATOM 1464 C C . GLY A 1 177 ? 3.272 -0.559 -2.297 1.00 91.88 177 GLY A C 1
ATOM 1465 O O . GLY A 1 177 ? 2.285 -1.209 -2.680 1.00 91.88 177 GLY A O 1
ATOM 1466 N N . HIS A 1 178 ? 4.224 -0.117 -3.113 1.00 93.50 178 HIS A N 1
ATOM 1467 C CA . HIS A 1 178 ? 4.302 -0.475 -4.521 1.00 93.50 178 HIS A CA 1
ATOM 1468 C C . HIS A 1 178 ? 4.360 -1.991 -4.664 1.00 93.50 178 HIS A C 1
ATOM 1470 O O . HIS A 1 178 ? 4.922 -2.674 -3.819 1.00 93.50 178 HIS A O 1
ATOM 1476 N N . LEU A 1 179 ? 3.755 -2.520 -5.723 1.00 94.88 179 LEU A N 1
ATOM 1477 C CA . LEU A 1 179 ? 3.725 -3.955 -5.972 1.00 94.88 179 LEU A CA 1
ATOM 1478 C C . LEU A 1 179 ? 5.017 -4.358 -6.702 1.00 94.88 179 LEU A C 1
ATOM 1480 O O . LEU A 1 179 ? 5.147 -4.052 -7.897 1.00 94.88 179 LEU A O 1
ATOM 1484 N N . PRO A 1 180 ? 5.980 -5.013 -6.030 1.00 94.06 180 PRO A N 1
ATOM 1485 C CA . PRO A 1 180 ? 7.292 -5.222 -6.599 1.00 94.06 180 PRO A CA 1
ATOM 1486 C C . PRO A 1 180 ? 7.289 -6.406 -7.563 1.00 94.06 180 PRO A C 1
ATOM 1488 O O . PRO A 1 180 ? 6.434 -7.302 -7.548 1.00 94.06 180 PRO A O 1
ATOM 1491 N N . VAL A 1 181 ? 8.314 -6.416 -8.400 1.00 94.94 181 VAL A N 1
ATOM 1492 C CA . VAL A 1 181 ? 8.735 -7.564 -9.184 1.00 94.94 181 VAL A CA 1
ATOM 1493 C C . VAL A 1 181 ? 9.899 -8.222 -8.463 1.00 94.94 181 VAL A C 1
ATOM 1495 O O . VAL A 1 181 ? 10.928 -7.597 -8.222 1.00 94.94 181 VAL A O 1
ATOM 1498 N N . VAL A 1 182 ? 9.758 -9.510 -8.183 1.00 94.31 182 VAL A N 1
ATOM 1499 C CA . VAL A 1 182 ? 10.776 -10.322 -7.517 1.00 94.31 182 VAL A CA 1
ATOM 1500 C C . VAL A 1 182 ? 11.292 -11.398 -8.461 1.00 94.31 182 VAL A C 1
ATOM 1502 O O . VAL A 1 182 ? 10.571 -11.875 -9.343 1.00 94.31 182 VAL A O 1
ATOM 1505 N N . PHE A 1 183 ? 12.553 -11.785 -8.297 1.00 93.69 183 PHE A N 1
ATOM 1506 C CA . PHE A 1 183 ? 13.102 -12.930 -9.005 1.00 93.69 183 PHE A CA 1
ATOM 1507 C C . PHE A 1 183 ? 12.634 -14.226 -8.342 1.00 93.69 183 PHE A C 1
ATOM 1509 O O . PHE A 1 183 ? 12.981 -14.519 -7.197 1.00 93.69 183 PHE A O 1
ATOM 1516 N N . ASP A 1 184 ? 11.873 -15.022 -9.084 1.00 92.69 184 ASP A N 1
ATOM 1517 C CA . ASP A 1 184 ? 11.419 -16.335 -8.661 1.00 92.69 184 ASP A CA 1
ATOM 1518 C C . ASP A 1 184 ? 12.419 -17.397 -9.135 1.00 92.69 184 ASP A C 1
ATOM 1520 O 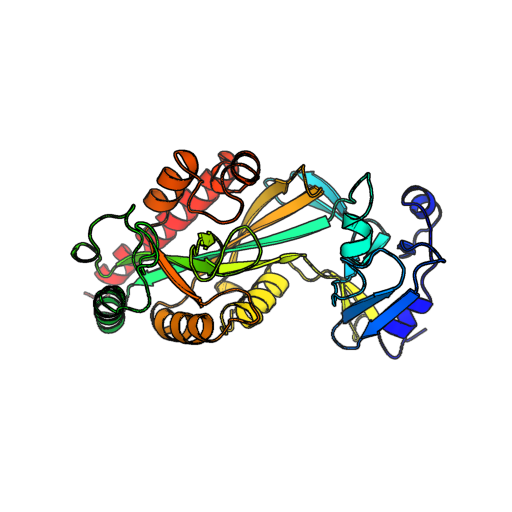O . ASP A 1 184 ? 12.635 -17.594 -10.334 1.00 92.69 184 ASP A O 1
ATOM 1524 N N . LYS A 1 185 ? 13.064 -18.078 -8.182 1.00 90.19 185 LYS A N 1
ATOM 1525 C CA . LYS A 1 185 ? 14.104 -19.080 -8.464 1.00 90.19 185 LYS A CA 1
ATOM 1526 C C . LYS A 1 185 ? 13.548 -20.355 -9.103 1.00 90.19 185 LYS A C 1
ATOM 1528 O O . LYS A 1 185 ? 14.289 -21.030 -9.826 1.00 90.19 185 LYS A O 1
ATOM 1533 N N . ASP A 1 186 ? 12.283 -20.675 -8.847 1.00 91.31 186 ASP A N 1
ATOM 1534 C CA . ASP A 1 186 ? 11.631 -21.876 -9.365 1.00 91.31 186 ASP A CA 1
ATOM 1535 C C . ASP A 1 186 ? 11.183 -21.652 -10.809 1.00 91.31 186 ASP A C 1
ATOM 1537 O O . ASP A 1 186 ? 11.443 -22.489 -11.677 1.00 91.31 186 ASP A O 1
ATOM 1541 N N . LEU A 1 187 ? 10.613 -20.477 -11.095 1.00 91.75 187 LEU A N 1
ATOM 1542 C CA . LEU A 1 187 ? 10.311 -20.040 -12.463 1.00 91.75 187 LEU A CA 1
ATOM 1543 C C . LEU A 1 187 ? 11.571 -19.635 -13.239 1.00 91.75 187 LEU A C 1
ATOM 1545 O O . LEU A 1 187 ? 11.561 -19.615 -14.471 1.00 91.75 187 LEU A O 1
ATOM 1549 N N . ASN A 1 188 ? 12.660 -19.333 -12.525 1.00 92.56 188 ASN A N 1
ATOM 1550 C CA . ASN A 1 188 ? 13.888 -18.763 -13.069 1.00 92.56 188 ASN A CA 1
ATOM 1551 C C . ASN A 1 188 ? 13.608 -17.490 -13.897 1.00 92.56 188 ASN A C 1
ATOM 1553 O O . ASN A 1 188 ? 14.204 -17.249 -14.955 1.00 92.56 188 ASN A O 1
ATOM 1557 N N . ASP A 1 189 ? 12.667 -16.683 -13.410 1.00 93.50 189 ASP A N 1
ATOM 1558 C CA . ASP A 1 189 ? 12.237 -15.450 -14.053 1.00 93.50 189 ASP A CA 1
ATOM 1559 C C . ASP A 1 189 ? 11.696 -14.434 -13.046 1.00 93.50 189 ASP A C 1
ATOM 1561 O O . ASP A 1 189 ? 11.455 -14.739 -11.879 1.00 93.50 189 ASP A O 1
ATOM 1565 N N . PHE A 1 190 ? 11.511 -13.206 -13.511 1.00 94.62 190 PHE A N 1
ATOM 1566 C CA . PHE A 1 190 ? 10.865 -12.154 -12.751 1.00 94.62 190 PHE A CA 1
ATOM 1567 C C . PHE A 1 190 ? 9.349 -12.338 -12.743 1.00 94.62 190 PHE A C 1
ATOM 1569 O O . PHE A 1 190 ? 8.716 -12.431 -13.794 1.00 94.62 190 PHE A O 1
ATOM 1576 N N . ARG A 1 191 ? 8.747 -12.308 -11.553 1.00 94.25 191 ARG A N 1
ATOM 1577 C CA . ARG A 1 191 ? 7.292 -12.277 -11.384 1.00 94.25 191 ARG A CA 1
ATOM 1578 C C . ARG A 1 191 ? 6.882 -11.100 -10.521 1.00 94.25 191 ARG A C 1
ATOM 1580 O O . ARG A 1 191 ? 7.603 -10.697 -9.616 1.00 94.25 191 ARG A O 1
ATOM 1587 N N . MET A 1 192 ? 5.701 -10.563 -10.787 1.00 94.31 192 MET A N 1
ATOM 1588 C CA . MET A 1 192 ? 5.072 -9.634 -9.855 1.00 94.31 192 MET A CA 1
ATOM 1589 C C . MET A 1 192 ? 4.551 -10.403 -8.647 1.00 94.31 192 MET A C 1
ATOM 1591 O O . MET A 1 192 ? 4.030 -11.513 -8.802 1.00 94.31 192 MET A O 1
ATOM 1595 N N . LEU A 1 193 ? 4.654 -9.803 -7.464 1.00 94.94 193 LEU A N 1
ATOM 1596 C CA . LEU A 1 193 ? 3.852 -10.263 -6.337 1.00 94.94 193 LEU A CA 1
ATOM 1597 C C . LEU A 1 193 ? 2.369 -10.038 -6.637 1.00 94.94 193 LEU A C 1
ATOM 1599 O O . LEU A 1 193 ? 1.984 -9.087 -7.320 1.00 94.94 193 LEU A O 1
ATOM 1603 N N . SER A 1 194 ? 1.519 -10.916 -6.123 1.00 95.62 194 SER A N 1
ATOM 1604 C CA . SER A 1 194 ? 0.085 -10.660 -6.054 1.00 95.62 194 SER A CA 1
ATOM 1605 C C . SER A 1 194 ? -0.219 -9.570 -5.020 1.00 95.62 194 SER A C 1
ATOM 1607 O O . SER A 1 194 ? 0.562 -9.316 -4.104 1.00 95.62 194 SER A O 1
ATOM 1609 N N . VAL A 1 195 ? -1.399 -8.947 -5.128 1.00 96.69 195 VAL A N 1
ATOM 1610 C CA . VAL A 1 195 ? -1.877 -7.951 -4.145 1.00 96.69 195 VAL A CA 1
ATOM 1611 C C . VAL A 1 195 ? -1.862 -8.514 -2.719 1.00 96.69 195 VAL A C 1
ATOM 1613 O O . VAL A 1 195 ? -1.568 -7.788 -1.774 1.00 96.69 195 VAL A O 1
ATOM 1616 N N . ILE A 1 196 ? -2.167 -9.805 -2.569 1.00 97.06 196 ILE A N 1
ATOM 1617 C CA . ILE A 1 196 ? -2.210 -10.484 -1.272 1.00 97.06 196 ILE A CA 1
ATOM 1618 C C . ILE A 1 196 ? -0.795 -10.712 -0.741 1.00 97.06 196 ILE A C 1
ATOM 1620 O O . ILE A 1 196 ? -0.520 -10.289 0.377 1.00 97.06 196 ILE A O 1
ATOM 1624 N N . GLU A 1 197 ? 0.107 -11.293 -1.543 1.00 96.50 197 GLU A N 1
ATOM 1625 C CA . GLU A 1 197 ? 1.514 -11.496 -1.150 1.00 96.50 197 GLU A CA 1
ATOM 1626 C C . GLU A 1 197 ? 2.171 -10.180 -0.725 1.00 96.50 197 GLU A C 1
ATOM 1628 O O . GLU A 1 197 ? 2.865 -10.128 0.289 1.00 96.50 197 GLU A O 1
ATOM 1633 N N . ASN A 1 198 ? 1.913 -9.097 -1.464 1.00 96.12 198 ASN A N 1
ATOM 1634 C CA . ASN A 1 198 ? 2.470 -7.800 -1.111 1.00 96.12 198 ASN A CA 1
ATOM 1635 C C . ASN A 1 198 ? 1.891 -7.265 0.195 1.00 96.12 198 ASN A C 1
ATOM 1637 O O . ASN A 1 198 ? 2.639 -6.841 1.060 1.00 96.12 198 ASN A O 1
ATOM 1641 N N . MET A 1 199 ? 0.574 -7.346 0.395 1.00 97.00 199 MET A N 1
ATOM 1642 C CA . MET A 1 199 ? -0.029 -6.909 1.656 1.00 97.00 199 MET A CA 1
ATOM 1643 C C . MET A 1 199 ? 0.474 -7.724 2.862 1.00 97.00 199 MET A C 1
ATOM 1645 O O . MET A 1 199 ? 0.618 -7.173 3.949 1.00 97.00 199 MET A O 1
ATOM 1649 N N . GLN A 1 200 ? 0.786 -9.012 2.685 1.00 96.19 200 GLN A N 1
ATOM 1650 C CA . GLN A 1 200 ? 1.434 -9.821 3.726 1.00 96.19 200 GLN A CA 1
ATOM 1651 C C . GLN A 1 200 ? 2.848 -9.315 4.041 1.00 96.19 200 GLN A C 1
ATOM 1653 O O . GLN A 1 200 ? 3.186 -9.177 5.217 1.00 96.19 200 GLN A O 1
ATOM 1658 N N . LYS A 1 201 ? 3.649 -9.007 3.010 1.00 94.12 201 LYS A N 1
ATOM 1659 C CA . LYS A 1 201 ? 4.977 -8.394 3.162 1.00 94.12 201 LYS A CA 1
ATOM 1660 C C . LYS A 1 201 ? 4.883 -7.057 3.905 1.00 94.12 201 LYS A C 1
ATOM 1662 O O . LYS A 1 201 ? 5.503 -6.910 4.953 1.00 94.12 201 LYS A O 1
ATOM 1667 N N . GLU A 1 202 ? 4.068 -6.125 3.410 1.00 93.81 202 GLU A N 1
ATOM 1668 C CA . GLU A 1 202 ? 3.941 -4.779 3.986 1.00 93.81 202 GLU A CA 1
ATOM 1669 C C . GLU A 1 202 ? 3.442 -4.826 5.440 1.00 93.81 202 GLU A C 1
ATOM 1671 O O . GLU A 1 202 ? 3.952 -4.114 6.299 1.00 93.81 202 GLU A O 1
ATOM 1676 N N . ALA A 1 203 ? 2.493 -5.709 5.770 1.00 93.88 203 ALA A N 1
ATOM 1677 C CA . ALA A 1 203 ? 2.035 -5.871 7.152 1.00 93.88 203 ALA A CA 1
ATOM 1678 C C . ALA A 1 203 ? 3.129 -6.412 8.090 1.00 93.88 203 ALA A C 1
ATOM 1680 O O . ALA A 1 203 ? 3.187 -6.026 9.262 1.00 93.88 203 ALA A O 1
ATOM 1681 N N . SER A 1 204 ? 4.002 -7.289 7.589 1.00 92.56 204 SER A N 1
ATOM 1682 C CA . SER A 1 204 ? 5.141 -7.788 8.358 1.00 92.56 204 SER A CA 1
ATOM 1683 C C . SER A 1 204 ? 6.170 -6.688 8.605 1.00 92.56 204 SER A C 1
ATOM 1685 O O . SER A 1 204 ? 6.687 -6.583 9.715 1.00 92.56 204 SER A O 1
ATOM 1687 N N . GLU A 1 205 ? 6.469 -5.878 7.591 1.00 87.69 205 GLU A N 1
ATOM 1688 C CA . GLU A 1 205 ? 7.493 -4.831 7.658 1.00 87.69 205 GLU A CA 1
ATOM 1689 C C . GLU A 1 205 ? 7.022 -3.614 8.471 1.00 87.69 205 GLU A C 1
ATOM 1691 O O . GLU A 1 205 ? 7.732 -3.160 9.373 1.00 87.69 205 GLU A O 1
ATOM 1696 N N . GLU A 1 206 ? 5.806 -3.119 8.219 1.00 87.56 206 GLU A N 1
ATOM 1697 C CA . GLU A 1 206 ? 5.301 -1.888 8.840 1.00 87.56 206 GLU A CA 1
ATOM 1698 C C . GLU A 1 206 ? 4.653 -2.109 10.212 1.00 87.56 206 GLU A C 1
ATOM 1700 O O . GLU A 1 206 ? 4.754 -1.240 11.081 1.00 87.56 206 GLU A O 1
ATOM 1705 N N . LEU A 1 207 ? 4.014 -3.265 10.434 1.00 89.44 207 LEU A N 1
ATOM 1706 C CA . LEU A 1 207 ? 3.233 -3.536 11.651 1.00 89.44 207 LEU A CA 1
ATOM 1707 C C . LEU A 1 207 ? 3.753 -4.713 12.488 1.00 89.44 207 LEU A C 1
ATOM 1709 O O . LEU A 1 207 ? 3.220 -4.964 13.573 1.00 89.44 207 LEU A O 1
ATOM 1713 N N . GLY A 1 208 ? 4.761 -5.455 12.016 1.00 90.25 208 GLY A N 1
ATOM 1714 C CA . GLY A 1 208 ? 5.337 -6.583 12.754 1.00 90.25 208 GLY A CA 1
ATOM 1715 C C . GLY A 1 208 ? 4.371 -7.760 12.940 1.00 90.25 208 GLY A C 1
ATOM 1716 O O . GLY A 1 208 ? 4.454 -8.496 13.939 1.00 90.25 208 GLY A O 1
ATOM 1717 N N . ILE A 1 209 ? 3.414 -7.929 12.020 1.00 93.44 209 ILE A N 1
ATOM 1718 C CA . ILE A 1 209 ? 2.423 -9.010 12.060 1.00 93.44 209 ILE A CA 1
ATOM 1719 C C . ILE A 1 209 ? 2.476 -9.880 10.809 1.00 93.44 209 ILE A C 1
ATOM 1721 O O . ILE A 1 209 ? 2.654 -9.402 9.695 1.00 93.44 209 ILE A O 1
ATOM 1725 N N . GLU A 1 210 ? 2.246 -11.172 11.004 1.00 94.31 210 GLU A N 1
ATOM 1726 C CA . GLU A 1 210 ? 2.087 -12.126 9.915 1.00 94.31 210 GLU A CA 1
ATOM 1727 C C . GLU A 1 210 ? 0.600 -12.292 9.603 1.00 94.31 210 GLU A C 1
ATOM 1729 O O . GLU A 1 210 ? -0.230 -12.449 10.503 1.00 94.31 210 GLU A O 1
ATOM 1734 N N . LEU A 1 211 ? 0.264 -12.251 8.316 1.00 92.00 211 LEU A N 1
ATOM 1735 C CA . LEU A 1 211 ? -1.099 -12.403 7.823 1.00 92.00 211 LEU A CA 1
ATOM 1736 C C . LEU A 1 211 ? -1.206 -13.653 6.958 1.00 92.00 211 LEU A C 1
ATOM 1738 O O . LEU A 1 211 ? -0.323 -13.947 6.153 1.00 92.00 211 LEU A O 1
ATOM 1742 N N . CYS A 1 212 ? -2.340 -14.336 7.048 1.00 93.75 212 CYS A N 1
ATOM 1743 C CA . CYS A 1 212 ? -2.735 -15.347 6.077 1.00 93.75 212 CYS A CA 1
ATOM 1744 C C . CYS A 1 212 ? -3.591 -14.709 4.974 1.00 93.75 212 CYS A C 1
ATOM 1746 O O . CYS A 1 212 ? -4.213 -13.666 5.173 1.00 93.75 212 CYS A O 1
ATOM 1748 N N . GLU A 1 213 ? -3.704 -15.378 3.826 1.00 94.69 213 GLU A N 1
ATOM 1749 C CA . GLU A 1 213 ? -4.562 -14.937 2.715 1.00 94.69 213 GLU A CA 1
ATOM 1750 C C . GLU A 1 213 ? -6.010 -14.665 3.163 1.00 94.69 213 GLU A C 1
ATOM 1752 O O . GLU A 1 213 ? -6.608 -13.662 2.784 1.00 94.69 213 GLU A O 1
ATOM 1757 N N . SER A 1 214 ? -6.556 -15.500 4.053 1.00 93.94 214 SER A N 1
ATOM 1758 C CA . SER A 1 214 ? -7.919 -15.356 4.583 1.00 93.94 214 SER A CA 1
ATOM 1759 C C . SER A 1 214 ? -8.145 -14.089 5.419 1.00 93.94 214 SER A C 1
ATOM 1761 O O . SER A 1 214 ? -9.296 -13.705 5.654 1.00 93.94 214 SER A O 1
ATOM 1763 N N . ASN A 1 215 ? -7.075 -13.419 5.861 1.00 93.88 215 ASN A N 1
ATOM 1764 C CA . ASN A 1 215 ? -7.158 -12.133 6.547 1.00 93.88 215 ASN A CA 1
ATOM 1765 C C . ASN A 1 215 ? -7.394 -10.967 5.579 1.00 93.88 215 ASN A C 1
ATOM 1767 O O . ASN A 1 215 ? -7.834 -9.906 6.023 1.00 93.88 215 ASN A O 1
ATOM 1771 N N . ILE A 1 216 ? -7.110 -11.133 4.286 1.00 96.31 216 ILE A N 1
ATOM 1772 C CA . ILE A 1 216 ? -7.029 -10.037 3.322 1.00 96.31 216 ILE A CA 1
ATOM 1773 C C . ILE A 1 216 ? -8.203 -10.125 2.345 1.00 96.31 216 ILE A C 1
ATOM 1775 O O . ILE A 1 216 ? -8.370 -11.095 1.613 1.00 96.31 216 ILE A O 1
ATOM 1779 N N . ALA A 1 217 ? -9.017 -9.073 2.302 1.00 96.06 217 ALA A N 1
ATOM 1780 C CA . ALA A 1 217 ? -10.069 -8.910 1.307 1.00 96.06 217 ALA A CA 1
ATOM 1781 C C . ALA A 1 217 ? -9.693 -7.802 0.327 1.00 96.06 217 ALA A C 1
ATOM 1783 O O . ALA A 1 217 ? -9.454 -6.666 0.728 1.00 96.06 217 ALA A O 1
ATOM 1784 N N . VAL A 1 218 ? -9.684 -8.101 -0.970 1.00 96.88 218 VAL A N 1
ATOM 1785 C CA . VAL A 1 218 ? -9.434 -7.098 -2.010 1.00 96.88 218 VAL A CA 1
ATOM 1786 C C . VAL A 1 218 ? -10.755 -6.429 -2.387 1.00 96.88 218 VAL A C 1
ATOM 1788 O O . VAL A 1 218 ? -11.654 -7.070 -2.929 1.00 96.88 218 VAL A O 1
ATOM 1791 N N . PHE A 1 219 ? -10.894 -5.134 -2.107 1.00 96.25 219 PHE A N 1
ATOM 1792 C CA . PHE A 1 219 ? -12.137 -4.405 -2.381 1.00 96.25 219 PHE A CA 1
ATOM 1793 C C . PHE A 1 219 ? -12.262 -3.991 -3.846 1.00 96.25 219 PHE A C 1
ATOM 1795 O O . PHE A 1 219 ? -13.361 -3.929 -4.400 1.00 96.25 219 PHE A O 1
ATOM 1802 N N . GLY A 1 220 ? -11.141 -3.681 -4.478 1.00 96.75 220 GLY A N 1
ATOM 1803 C CA . GLY A 1 220 ? -11.083 -3.064 -5.794 1.00 96.75 220 GLY A CA 1
ATOM 1804 C C . GLY A 1 220 ? -9.946 -2.059 -5.829 1.00 96.75 220 GLY A C 1
ATOM 1805 O O . GLY A 1 220 ? -9.102 -2.048 -4.936 1.00 96.75 220 GLY A O 1
ATOM 1806 N N . GLY A 1 221 ? -9.931 -1.201 -6.839 1.00 97.06 221 GLY A N 1
ATOM 1807 C CA . GLY A 1 221 ? -8.891 -0.192 -6.949 1.00 97.06 221 GLY A CA 1
ATOM 1808 C C . GLY A 1 221 ? -9.387 1.162 -7.414 1.00 97.06 221 GLY A C 1
ATOM 1809 O O . GLY A 1 221 ? -10.576 1.380 -7.660 1.00 97.06 221 GLY A O 1
ATOM 1810 N N . TYR A 1 222 ? -8.447 2.086 -7.502 1.00 95.88 222 TYR A N 1
ATOM 1811 C CA . TYR A 1 222 ? -8.640 3.417 -8.052 1.00 95.88 222 TYR A CA 1
ATOM 1812 C C . TYR A 1 222 ? -7.342 3.893 -8.697 1.00 95.88 222 TYR A C 1
ATOM 1814 O O . TYR A 1 222 ? -6.267 3.359 -8.433 1.00 95.88 222 TYR A O 1
ATOM 1822 N N . THR A 1 223 ? -7.442 4.884 -9.574 1.00 94.25 223 THR A N 1
ATOM 1823 C CA . THR A 1 223 ? -6.272 5.485 -10.214 1.00 94.25 223 THR A CA 1
ATOM 1824 C C . THR A 1 223 ? -5.826 6.722 -9.455 1.00 94.25 223 THR A C 1
ATOM 1826 O O . THR A 1 223 ? -6.629 7.639 -9.257 1.00 94.25 223 THR A O 1
ATOM 1829 N N . ASN A 1 224 ? -4.545 6.796 -9.118 1.00 91.25 224 ASN A N 1
ATOM 1830 C CA . ASN A 1 224 ? -3.911 8.048 -8.740 1.00 91.25 224 ASN A CA 1
ATOM 1831 C C . ASN A 1 224 ? -3.274 8.668 -9.986 1.00 91.25 224 ASN A C 1
ATOM 1833 O O . ASN A 1 224 ? -2.240 8.216 -10.462 1.00 91.25 224 ASN A O 1
ATOM 1837 N N . LEU A 1 225 ? -3.916 9.695 -10.543 1.00 88.12 225 LEU A N 1
ATOM 1838 C CA . LEU A 1 225 ? -3.456 10.341 -11.778 1.00 88.12 225 LEU A CA 1
ATOM 1839 C C . LEU A 1 225 ? -2.215 11.222 -11.576 1.00 88.12 225 LEU A C 1
ATOM 1841 O O . LEU A 1 225 ? -1.613 11.635 -12.556 1.00 88.12 225 LEU A O 1
ATOM 1845 N N . ILE A 1 226 ? -1.845 11.535 -10.332 1.00 87.25 226 ILE A N 1
ATOM 1846 C CA . ILE A 1 226 ? -0.665 12.362 -10.041 1.00 87.25 226 ILE A CA 1
ATOM 1847 C C . ILE A 1 226 ? 0.605 11.510 -10.105 1.00 87.25 226 ILE A C 1
ATOM 1849 O O . ILE A 1 226 ? 1.611 11.942 -10.656 1.00 87.25 226 ILE A O 1
ATOM 1853 N N . THR A 1 227 ? 0.546 10.305 -9.545 1.00 88.50 227 THR A N 1
ATOM 1854 C CA . THR A 1 227 ? 1.656 9.341 -9.460 1.00 88.50 227 THR A CA 1
ATOM 1855 C C . THR A 1 227 ? 1.557 8.232 -10.512 1.00 88.50 227 THR A C 1
ATOM 1857 O O . THR A 1 227 ? 2.446 7.395 -10.601 1.00 88.50 227 THR A O 1
ATOM 1860 N N . HIS A 1 228 ? 0.490 8.228 -11.322 1.00 93.31 228 HIS A N 1
ATOM 1861 C CA . HIS A 1 228 ? 0.158 7.175 -12.288 1.00 93.31 228 HIS A CA 1
ATOM 1862 C C . HIS A 1 228 ? 0.167 5.774 -11.656 1.00 93.31 228 HIS A C 1
ATOM 1864 O O . HIS A 1 228 ? 0.793 4.835 -12.139 1.00 93.31 228 HIS A O 1
ATOM 1870 N N . GLU A 1 229 ? -0.579 5.618 -10.568 1.00 95.19 229 GLU A N 1
ATOM 1871 C CA . GLU A 1 229 ? -0.722 4.335 -9.880 1.00 95.19 229 GLU A CA 1
ATOM 1872 C C . GLU A 1 229 ? -2.116 3.755 -10.096 1.00 95.19 229 GLU A C 1
ATOM 1874 O O . GLU A 1 229 ? -3.126 4.448 -9.930 1.00 95.19 229 GLU A O 1
ATOM 1879 N N . LEU A 1 230 ? -2.193 2.455 -10.379 1.00 97.12 230 LEU A N 1
ATOM 1880 C CA . LEU A 1 230 ? -3.367 1.669 -10.026 1.00 97.12 230 LEU A CA 1
ATOM 1881 C C . LEU A 1 230 ? -3.210 1.227 -8.573 1.00 97.12 230 LEU A C 1
ATOM 1883 O O . LEU A 1 230 ? -2.393 0.364 -8.260 1.00 97.12 230 LEU A O 1
ATOM 1887 N N . VAL A 1 231 ? -4.003 1.816 -7.688 1.00 96.88 231 VAL A N 1
ATOM 1888 C CA . VAL A 1 231 ? -3.970 1.507 -6.263 1.00 96.88 231 VAL A CA 1
ATOM 1889 C C . VAL A 1 231 ? -5.012 0.438 -5.964 1.00 96.88 231 VAL A C 1
ATOM 1891 O O . VAL A 1 231 ? -6.211 0.685 -6.104 1.00 96.88 231 VAL A O 1
ATOM 1894 N N . ALA A 1 232 ? -4.573 -0.747 -5.550 1.00 97.81 232 ALA A N 1
ATOM 1895 C CA . ALA A 1 232 ? -5.431 -1.807 -5.041 1.00 97.81 232 ALA A CA 1
ATOM 1896 C C . ALA A 1 232 ? -5.707 -1.577 -3.550 1.00 97.81 232 ALA A C 1
ATOM 1898 O O . ALA A 1 232 ? -4.794 -1.602 -2.726 1.00 97.81 232 ALA A O 1
ATOM 1899 N N . LEU A 1 233 ? -6.975 -1.374 -3.196 1.00 97.81 233 LEU A N 1
ATOM 1900 C CA . LEU A 1 233 ? -7.397 -1.206 -1.813 1.00 97.81 233 LEU A CA 1
ATOM 1901 C C . LEU A 1 233 ? -7.829 -2.548 -1.225 1.00 97.81 233 LEU A C 1
ATOM 1903 O O . LEU A 1 233 ? -8.691 -3.247 -1.772 1.00 97.81 233 LEU A O 1
ATOM 1907 N N . THR A 1 234 ? -7.270 -2.865 -0.068 1.00 97.50 234 THR A N 1
ATOM 1908 C CA . THR A 1 234 ? -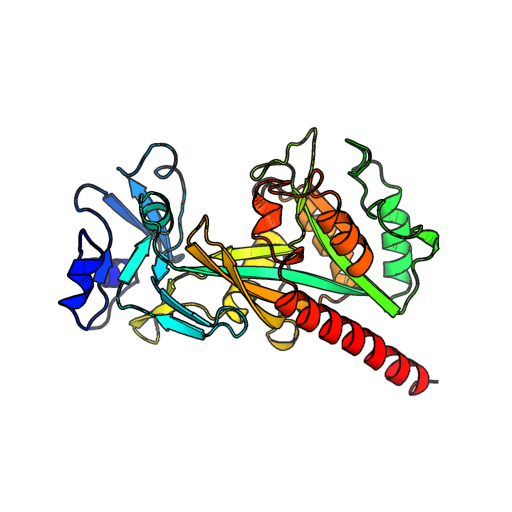7.553 -4.084 0.681 1.00 97.50 234 THR A CA 1
ATOM 1909 C C . THR A 1 234 ? -8.104 -3.761 2.066 1.00 97.50 234 THR A C 1
ATOM 1911 O O . THR A 1 234 ? -7.817 -2.714 2.647 1.00 97.50 234 THR A O 1
ATOM 1914 N N . GLY A 1 235 ? -8.929 -4.662 2.587 1.00 96.12 235 GLY A N 1
ATOM 1915 C CA . GLY A 1 235 ? -9.328 -4.704 3.984 1.00 96.12 235 GLY A CA 1
ATOM 1916 C C . GLY A 1 235 ? -8.615 -5.847 4.673 1.00 96.12 235 GLY A C 1
ATOM 1917 O O . GLY A 1 235 ? -8.749 -6.995 4.249 1.00 96.12 235 GLY A O 1
ATOM 1918 N N . VAL A 1 236 ? -7.897 -5.539 5.744 1.00 96.19 236 VAL A N 1
ATOM 1919 C CA . VAL A 1 236 ? -7.093 -6.513 6.475 1.00 96.19 236 VAL A CA 1
ATOM 1920 C C . VAL A 1 236 ? -7.723 -6.767 7.832 1.00 96.19 236 VAL A C 1
ATOM 1922 O O . VAL A 1 236 ? -7.797 -5.876 8.673 1.00 96.19 236 VAL A O 1
ATOM 1925 N N . LYS A 1 237 ? -8.199 -7.993 8.045 1.00 95.31 237 LYS A N 1
ATOM 1926 C CA . LYS A 1 237 ? -8.766 -8.438 9.316 1.00 95.31 237 LYS A CA 1
ATOM 1927 C C . LYS A 1 237 ? -7.655 -8.826 10.276 1.00 95.31 237 LYS A C 1
ATOM 1929 O O . LYS A 1 237 ? -6.987 -9.842 10.079 1.00 95.31 237 LYS A O 1
ATOM 1934 N N . VAL A 1 238 ? -7.544 -8.064 11.353 1.00 94.44 238 VAL A N 1
ATOM 1935 C CA . VAL A 1 238 ? -6.599 -8.301 12.439 1.00 94.44 238 VAL A CA 1
ATOM 1936 C C . VAL A 1 238 ? -7.358 -8.790 13.674 1.00 94.44 238 VAL A C 1
ATOM 1938 O O . VAL A 1 238 ? -8.304 -8.124 14.106 1.00 94.44 238 VAL A O 1
ATOM 1941 N N . PRO A 1 239 ? -6.969 -9.925 14.275 1.00 94.25 239 PRO A N 1
ATOM 1942 C CA . PRO A 1 239 ? -7.426 -10.300 15.611 1.00 94.25 239 PRO A CA 1
ATOM 1943 C C . PRO A 1 239 ? -7.152 -9.184 16.630 1.00 94.25 239 PRO A C 1
ATOM 1945 O O . PRO A 1 239 ? -6.050 -8.646 16.680 1.00 94.25 239 PRO A O 1
ATOM 1948 N N . ASP A 1 240 ? -8.130 -8.840 17.461 1.00 95.62 240 ASP A N 1
ATOM 1949 C CA . ASP A 1 240 ? -8.011 -7.759 18.456 1.00 95.62 240 ASP A CA 1
ATOM 1950 C C . ASP A 1 240 ? -6.873 -7.991 19.460 1.00 95.62 240 ASP A C 1
ATOM 1952 O O . ASP A 1 240 ? -6.189 -7.047 19.854 1.00 95.62 240 ASP A O 1
ATOM 1956 N N . ILE A 1 241 ? -6.581 -9.252 19.777 1.00 96.50 241 ILE A N 1
ATOM 1957 C CA . ILE A 1 241 ? -5.425 -9.662 20.589 1.00 96.50 241 ILE A CA 1
ATOM 1958 C C . ILE A 1 241 ? -4.068 -9.206 20.032 1.00 96.50 241 ILE A C 1
ATOM 1960 O O . ILE A 1 241 ? -3.102 -9.143 20.788 1.00 96.50 241 ILE A O 1
ATOM 1964 N N . LEU A 1 242 ? -3.969 -8.866 18.740 1.00 96.69 242 LEU A N 1
ATOM 1965 C CA . LEU A 1 242 ? -2.733 -8.351 18.139 1.00 96.69 242 LEU A CA 1
ATOM 1966 C C . LEU A 1 242 ? -2.593 -6.828 18.248 1.00 96.69 242 LEU A C 1
ATOM 1968 O O . LEU A 1 242 ? -1.492 -6.325 18.044 1.00 96.69 242 LEU A O 1
ATOM 1972 N N . ILE A 1 243 ? -3.650 -6.085 18.596 1.00 97.06 243 ILE A N 1
ATOM 1973 C CA . ILE A 1 243 ? -3.595 -4.615 18.686 1.00 97.06 243 ILE A CA 1
ATOM 1974 C C . ILE A 1 243 ? -2.487 -4.138 19.645 1.00 97.06 243 ILE A C 1
ATOM 1976 O O . ILE A 1 243 ? -1.724 -3.255 19.246 1.00 97.06 243 ILE A O 1
ATOM 1980 N N . PRO A 1 244 ? -2.317 -4.708 20.859 1.00 96.62 244 PRO A N 1
ATOM 1981 C CA . PRO A 1 244 ? -1.227 -4.300 21.744 1.00 96.62 244 PRO A CA 1
ATOM 1982 C C . PRO A 1 244 ? 0.160 -4.521 21.133 1.00 96.62 244 PRO A C 1
ATOM 1984 O O . PRO A 1 244 ? 1.021 -3.653 21.254 1.00 96.62 244 PRO A O 1
ATOM 1987 N N . LYS A 1 245 ? 0.357 -5.645 20.428 1.00 95.56 245 LYS A N 1
ATOM 1988 C CA . LYS A 1 245 ? 1.618 -5.958 19.741 1.00 95.56 245 LYS A CA 1
ATOM 1989 C C . LYS A 1 245 ? 1.906 -4.948 18.628 1.00 95.56 245 LYS A C 1
ATOM 1991 O O . LYS A 1 245 ? 3.031 -4.476 18.517 1.00 95.56 245 LYS A O 1
ATOM 1996 N N . ILE A 1 246 ? 0.892 -4.591 17.838 1.00 95.81 246 ILE A N 1
ATOM 1997 C CA . ILE A 1 246 ? 1.021 -3.587 16.772 1.00 95.81 246 ILE A CA 1
ATOM 1998 C C . ILE A 1 246 ? 1.398 -2.224 17.364 1.00 95.81 246 ILE A C 1
ATOM 2000 O O . ILE A 1 246 ? 2.308 -1.571 16.865 1.00 95.81 246 ILE A O 1
ATOM 2004 N N . GLN A 1 247 ? 0.745 -1.807 18.454 1.00 95.38 247 GLN A N 1
ATOM 2005 C CA . GLN A 1 247 ? 1.085 -0.562 19.149 1.00 95.38 247 GLN A CA 1
ATOM 2006 C C . GLN A 1 247 ? 2.530 -0.571 19.664 1.00 95.38 247 GLN A C 1
ATOM 2008 O O . GLN A 1 247 ? 3.235 0.425 19.515 1.00 95.38 247 GLN A O 1
ATOM 2013 N N . GLU A 1 248 ? 2.978 -1.672 20.271 1.00 93.88 248 GLU A N 1
ATOM 2014 C CA . GLU A 1 248 ? 4.350 -1.809 20.769 1.00 93.88 248 GLU A CA 1
ATOM 2015 C C . GLU A 1 248 ? 5.380 -1.730 19.637 1.00 93.88 248 GLU A C 1
ATOM 2017 O O . GLU A 1 248 ? 6.346 -0.974 19.751 1.00 93.88 248 GLU A O 1
ATOM 2022 N N . TYR A 1 249 ? 5.133 -2.441 18.533 1.00 93.75 249 TYR A N 1
ATOM 2023 C CA . TYR A 1 249 ? 5.979 -2.397 17.343 1.00 93.75 249 TYR A CA 1
ATOM 2024 C C . TYR A 1 249 ? 6.051 -0.977 16.768 1.00 93.75 249 TYR A C 1
ATOM 2026 O O . TYR A 1 249 ? 7.134 -0.419 16.608 1.00 93.75 249 TYR A O 1
ATOM 2034 N N . ALA A 1 250 ? 4.896 -0.343 16.551 1.00 92.12 250 ALA A N 1
ATOM 2035 C CA . ALA A 1 250 ? 4.812 0.986 15.956 1.00 92.12 250 ALA A CA 1
ATOM 2036 C C . ALA A 1 250 ? 5.446 2.081 16.827 1.00 92.12 250 ALA A C 1
ATOM 2038 O O . ALA A 1 250 ? 5.945 3.063 16.290 1.00 92.12 250 ALA A O 1
ATOM 2039 N N . ILE A 1 251 ? 5.448 1.965 18.163 1.00 90.88 251 ILE A N 1
ATOM 2040 C CA . ILE A 1 251 ? 6.153 2.927 19.037 1.00 90.88 251 ILE A CA 1
ATOM 2041 C C . ILE A 1 251 ? 7.665 2.911 18.774 1.00 90.88 251 ILE A C 1
ATOM 2043 O O . ILE A 1 251 ? 8.321 3.944 18.911 1.00 90.88 251 ILE A O 1
ATOM 2047 N N . GLN A 1 252 ? 8.216 1.742 18.448 1.00 85.06 252 GLN A N 1
ATOM 2048 C CA . GLN A 1 252 ? 9.653 1.531 18.278 1.00 85.06 252 GLN A CA 1
ATOM 2049 C C . GLN A 1 252 ? 10.107 1.726 16.821 1.00 85.06 252 GLN A C 1
ATOM 2051 O O . GLN A 1 252 ? 11.306 1.828 16.571 1.00 85.06 252 GLN A O 1
ATOM 2056 N N . ASN A 1 253 ? 9.171 1.828 15.873 1.00 81.94 253 ASN A N 1
ATOM 2057 C CA . ASN A 1 253 ? 9.441 1.847 14.436 1.00 81.94 253 ASN A CA 1
ATOM 2058 C C . ASN A 1 253 ? 9.674 3.262 13.862 1.00 81.94 253 ASN A C 1
ATOM 2060 O O . ASN A 1 253 ? 9.038 3.676 12.888 1.00 81.94 253 ASN A O 1
ATOM 2064 N N . LEU A 1 254 ? 10.614 4.003 14.459 1.00 75.31 254 LEU A N 1
ATOM 2065 C CA . LEU A 1 254 ? 10.996 5.338 13.974 1.00 75.31 254 LEU A CA 1
ATOM 2066 C C . LEU A 1 254 ? 11.631 5.296 12.577 1.00 75.31 254 LEU A C 1
ATOM 2068 O O . LEU A 1 254 ? 11.469 6.248 11.819 1.00 75.31 254 LEU A O 1
ATOM 2072 N N . ASP A 1 255 ? 12.306 4.196 12.229 1.00 71.00 255 ASP A N 1
ATOM 2073 C CA . ASP A 1 255 ? 12.879 3.982 10.894 1.00 71.00 255 ASP A CA 1
ATOM 2074 C C . ASP A 1 255 ? 11.788 3.830 9.817 1.00 71.00 255 ASP A C 1
ATOM 2076 O O . ASP A 1 255 ? 12.005 4.190 8.662 1.00 71.00 255 ASP A O 1
ATOM 2080 N N . GLY A 1 256 ? 10.595 3.362 10.202 1.00 64.81 256 GLY A N 1
ATOM 2081 C CA . GLY A 1 256 ? 9.390 3.342 9.371 1.00 64.81 256 GLY A CA 1
ATOM 2082 C C . GLY A 1 256 ? 8.582 4.644 9.405 1.00 64.81 256 GLY A C 1
ATOM 2083 O O . GLY A 1 256 ? 7.419 4.643 9.013 1.00 64.81 256 GLY A O 1
ATOM 2084 N N . ASP A 1 257 ? 9.150 5.746 9.908 1.00 84.25 257 ASP A N 1
ATOM 2085 C CA . ASP A 1 257 ? 8.492 7.049 10.083 1.00 84.25 257 ASP A CA 1
ATOM 2086 C C . ASP A 1 257 ? 7.245 7.027 10.998 1.00 84.25 257 ASP A C 1
ATOM 2088 O O . ASP A 1 257 ? 6.445 7.973 10.992 1.00 84.25 257 ASP A O 1
ATOM 2092 N N . THR A 1 258 ? 7.056 5.974 11.800 1.00 86.31 258 THR A N 1
ATOM 2093 C CA . THR A 1 258 ? 5.887 5.807 12.678 1.00 86.31 258 THR A CA 1
ATOM 2094 C C . THR A 1 258 ? 6.268 5.855 14.154 1.00 86.31 258 THR A C 1
ATOM 2096 O O . THR A 1 258 ? 7.408 5.618 14.546 1.00 86.31 258 THR A O 1
ATOM 2099 N N . MET A 1 259 ? 5.310 6.247 14.994 1.00 91.25 259 MET A N 1
ATOM 2100 C CA . MET A 1 259 ? 5.478 6.238 16.447 1.00 91.25 259 MET A CA 1
ATOM 2101 C C . MET A 1 259 ? 4.123 6.014 17.120 1.00 91.25 259 MET A C 1
ATOM 2103 O O . MET A 1 259 ? 3.509 6.948 17.649 1.00 91.25 259 MET A O 1
ATOM 2107 N N . GLY A 1 260 ? 3.671 4.764 17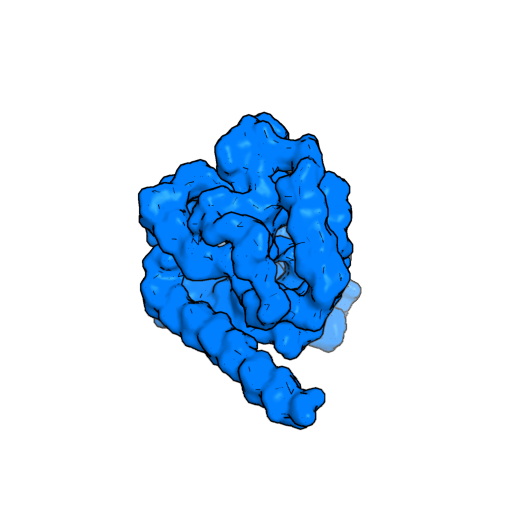.080 1.00 93.62 260 GLY A N 1
ATOM 2108 C CA . GLY A 1 260 ? 2.384 4.291 17.590 1.00 93.62 260 GLY A CA 1
ATOM 2109 C C . GLY A 1 260 ? 1.304 4.173 16.512 1.00 93.62 260 GLY A C 1
ATOM 2110 O O . GLY A 1 260 ? 1.540 4.423 15.330 1.00 93.62 260 GLY A O 1
ATOM 2111 N N . ILE A 1 261 ? 0.099 3.809 16.941 1.00 96.31 261 ILE A N 1
ATOM 2112 C CA . ILE A 1 261 ? -1.096 3.731 16.100 1.00 96.31 261 ILE A CA 1
ATOM 2113 C C . ILE A 1 261 ? -2.222 4.608 16.648 1.00 96.31 261 ILE A C 1
ATOM 2115 O O . ILE A 1 261 ? -2.289 4.925 17.835 1.00 96.31 261 ILE A O 1
ATOM 2119 N N . TYR A 1 262 ? -3.155 4.958 15.778 1.00 97.44 262 TYR A N 1
ATOM 2120 C CA . TYR A 1 262 ? -4.458 5.474 16.155 1.00 97.44 262 TYR A CA 1
ATOM 2121 C C . TYR A 1 262 ? -5.534 4.413 15.934 1.00 97.44 262 TYR A C 1
ATOM 2123 O O . TYR A 1 262 ? -5.434 3.568 15.044 1.00 97.44 262 TYR A O 1
ATOM 2131 N N . LEU A 1 263 ? -6.592 4.497 16.729 1.00 97.56 263 LEU A N 1
ATOM 2132 C CA . LEU A 1 263 ? -7.803 3.705 16.620 1.00 97.56 263 LEU A CA 1
ATOM 2133 C C . LEU A 1 263 ? -9.002 4.624 16.398 1.00 97.56 263 LEU A C 1
ATOM 2135 O O . LEU A 1 263 ? -9.083 5.720 16.958 1.00 97.56 263 LEU A O 1
ATOM 2139 N N . GLY A 1 264 ? -9.961 4.151 15.612 1.00 96.19 264 GLY A N 1
ATOM 2140 C CA . GLY A 1 264 ? -11.230 4.842 15.420 1.00 96.19 264 GLY A CA 1
ATOM 2141 C C . GLY A 1 264 ? -12.238 3.998 14.657 1.00 96.19 264 GLY A C 1
ATOM 2142 O O . GLY A 1 264 ? -11.900 2.967 14.079 1.00 96.19 264 GLY A O 1
ATOM 2143 N N . LEU A 1 265 ? -13.491 4.433 14.641 1.00 94.06 265 LEU A N 1
ATOM 2144 C CA . LEU A 1 265 ? -14.545 3.827 13.830 1.00 94.06 265 LEU A CA 1
ATOM 2145 C C . LEU A 1 265 ? -14.430 4.301 12.379 1.00 94.06 265 LEU A C 1
ATOM 2147 O O . LEU A 1 265 ? -14.287 5.499 12.120 1.00 94.06 265 LEU A O 1
ATOM 2151 N N . PHE A 1 266 ? -14.520 3.360 11.434 1.00 91.75 266 PHE A N 1
ATOM 2152 C CA . PHE A 1 266 ? -14.307 3.622 10.008 1.00 91.75 266 PHE A CA 1
ATOM 2153 C C . PHE A 1 266 ? -15.173 4.775 9.483 1.00 91.75 266 PHE A C 1
ATOM 2155 O O . PHE A 1 266 ? -14.647 5.733 8.920 1.00 91.75 266 PHE A O 1
ATOM 2162 N N . ASP A 1 267 ? -16.492 4.708 9.683 1.00 90.94 267 ASP A N 1
ATOM 2163 C CA . ASP A 1 267 ? -17.417 5.685 9.101 1.00 90.94 267 ASP A CA 1
ATOM 2164 C C . ASP A 1 267 ? -17.159 7.105 9.631 1.00 90.94 267 ASP A C 1
ATOM 2166 O O . ASP A 1 267 ? -17.138 8.051 8.844 1.00 90.94 267 ASP A O 1
ATOM 2170 N N . ASP A 1 268 ? -16.891 7.269 10.926 1.00 94.56 268 ASP A N 1
ATOM 2171 C CA . ASP A 1 268 ? -16.597 8.575 11.529 1.00 94.56 268 ASP A CA 1
ATOM 2172 C C . ASP A 1 268 ? -15.310 9.183 10.969 1.00 94.56 268 ASP A C 1
ATOM 2174 O O . ASP A 1 268 ? -15.295 10.342 10.544 1.00 94.56 268 ASP A O 1
ATOM 2178 N N . VAL A 1 269 ? -14.234 8.390 10.925 1.00 94.88 269 VAL A N 1
ATOM 2179 C CA . VAL A 1 269 ? -12.915 8.848 10.471 1.00 94.88 269 VAL A CA 1
ATOM 2180 C C . VAL A 1 269 ? -12.960 9.208 8.987 1.00 94.88 269 VAL A C 1
ATOM 2182 O O . VAL A 1 269 ? -12.486 10.274 8.594 1.00 94.88 269 VAL A O 1
ATOM 2185 N N . ILE A 1 270 ? -13.600 8.377 8.160 1.00 94.00 270 ILE A N 1
ATOM 2186 C CA . ILE A 1 270 ? -1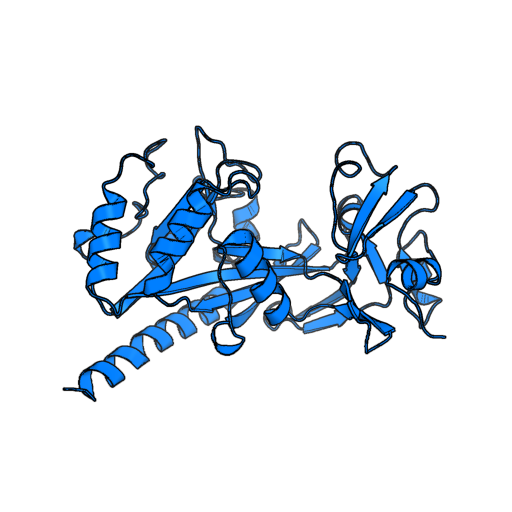3.759 8.631 6.723 1.00 94.00 270 ILE A CA 1
ATOM 2187 C C . ILE A 1 270 ? -14.663 9.841 6.464 1.00 94.00 270 ILE A C 1
ATOM 2189 O O . ILE A 1 270 ? -14.359 10.669 5.601 1.00 94.00 270 ILE A O 1
ATOM 2193 N N . ASN A 1 271 ? -15.757 9.994 7.214 1.00 94.50 271 ASN A N 1
ATOM 2194 C CA . ASN A 1 271 ? -16.631 11.162 7.094 1.00 94.50 271 ASN A CA 1
ATOM 2195 C C . ASN A 1 271 ? -15.926 12.452 7.517 1.00 94.50 271 ASN A C 1
ATOM 2197 O O . ASN A 1 271 ? -16.154 13.495 6.896 1.00 94.50 271 ASN A O 1
ATOM 2201 N N . TYR A 1 272 ? -15.074 12.394 8.541 1.00 95.81 272 TYR A N 1
ATOM 2202 C CA . TYR A 1 272 ? -14.262 13.532 8.943 1.00 95.81 272 TYR A CA 1
ATOM 2203 C C . TYR A 1 272 ? -13.217 13.866 7.874 1.00 95.81 272 TYR A C 1
ATOM 2205 O O . TYR A 1 272 ? -13.178 15.012 7.430 1.00 95.81 272 TYR A O 1
ATOM 2213 N N . TYR A 1 273 ? -12.458 12.880 7.375 1.00 95.38 273 TYR A N 1
ATOM 2214 C CA . TYR A 1 273 ? -11.460 13.065 6.309 1.00 95.38 273 TYR A CA 1
ATOM 2215 C C . TYR A 1 273 ? -12.029 13.817 5.102 1.00 95.38 273 TYR A C 1
ATOM 2217 O O . TYR A 1 273 ? -11.440 14.781 4.617 1.00 95.38 273 TYR A O 1
ATOM 2225 N N . ARG A 1 274 ? -13.216 13.411 4.633 1.00 94.06 274 ARG A N 1
ATOM 2226 C CA . ARG A 1 274 ? -13.889 14.037 3.482 1.00 94.06 274 ARG A CA 1
ATOM 2227 C C . ARG A 1 274 ? -14.211 15.517 3.697 1.00 94.06 274 ARG A C 1
ATOM 2229 O O . ARG A 1 274 ? -14.266 16.270 2.730 1.00 94.06 274 ARG A O 1
ATOM 2236 N N . LYS A 1 275 ? -14.459 15.929 4.943 1.00 94.62 275 LYS A N 1
ATOM 2237 C CA . LYS A 1 275 ? -14.780 17.318 5.308 1.00 94.62 275 LYS A CA 1
ATOM 2238 C C . LYS A 1 275 ? -13.523 18.129 5.610 1.00 94.62 275 LYS A C 1
ATOM 2240 O O . LYS A 1 275 ? -13.441 19.292 5.223 1.00 94.62 275 LYS A O 1
ATOM 2245 N N . ASN A 1 276 ? -12.571 17.524 6.314 1.00 94.88 276 ASN A N 1
ATOM 2246 C CA . ASN A 1 276 ? -11.337 18.152 6.751 1.00 94.88 276 ASN A CA 1
ATOM 2247 C C . ASN A 1 276 ? -10.158 17.162 6.676 1.00 94.88 276 ASN A C 1
ATOM 2249 O O . ASN A 1 276 ? -9.900 16.445 7.645 1.00 94.88 276 ASN A O 1
ATOM 2253 N N . PRO A 1 277 ? -9.422 17.127 5.553 1.00 94.19 277 PRO A N 1
ATOM 2254 C CA . PRO A 1 277 ? -8.292 16.219 5.382 1.00 94.19 277 PRO A CA 1
ATOM 2255 C C . PRO A 1 277 ? -6.991 16.726 6.033 1.00 94.19 277 PRO A C 1
ATOM 2257 O O . PRO A 1 277 ? -6.011 15.994 6.043 1.00 94.19 277 PRO A O 1
ATOM 2260 N N . ASP A 1 278 ? -6.952 17.943 6.594 1.00 92.75 278 ASP A N 1
ATOM 2261 C CA . ASP A 1 278 ? -5.729 18.561 7.144 1.00 92.75 278 ASP A CA 1
ATOM 2262 C C . ASP A 1 278 ? -4.958 17.757 8.211 1.00 92.75 278 ASP A C 1
ATOM 2264 O O . ASP A 1 278 ? -3.732 17.881 8.240 1.00 92.75 278 ASP A O 1
ATOM 2268 N N . PRO A 1 279 ? -5.592 16.971 9.106 1.00 93.38 279 PRO A N 1
ATOM 2269 C CA . PRO A 1 279 ? -4.850 16.200 10.104 1.00 93.38 279 PRO A CA 1
ATOM 2270 C C . PRO A 1 279 ? -4.331 14.847 9.591 1.00 93.38 279 PRO A C 1
ATOM 2272 O O . PRO A 1 279 ? -3.722 14.103 10.361 1.00 93.38 279 PRO A O 1
ATOM 2275 N N . PHE A 1 280 ? -4.572 14.508 8.323 1.00 94.75 280 PHE A N 1
ATOM 2276 C CA . PHE A 1 280 ? -4.193 13.223 7.739 1.00 94.75 280 PHE A CA 1
ATOM 2277 C C . PHE A 1 280 ? -2.970 13.346 6.829 1.00 94.75 280 PHE A C 1
ATOM 2279 O O . PHE A 1 280 ? -2.732 14.397 6.232 1.00 94.75 280 PHE A O 1
ATOM 2286 N N . ALA A 1 281 ? -2.221 12.253 6.679 1.00 91.44 281 ALA A N 1
ATOM 2287 C CA . ALA A 1 281 ? -1.076 12.177 5.774 1.00 91.44 281 ALA A CA 1
ATOM 22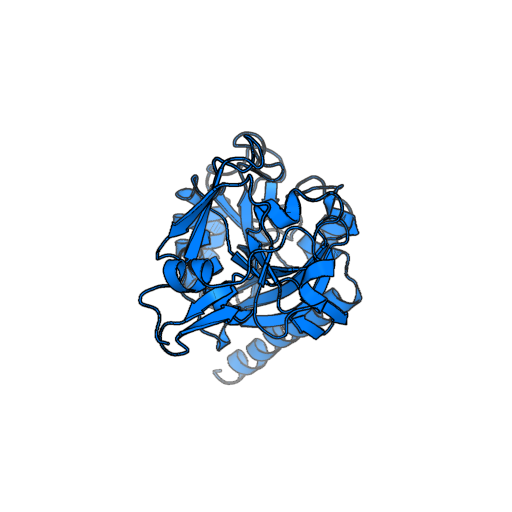88 C C . ALA A 1 281 ? -1.465 12.557 4.327 1.00 91.44 281 ALA A C 1
ATOM 2290 O O . ALA A 1 281 ? -2.500 12.123 3.811 1.00 91.44 281 ALA A O 1
ATOM 2291 N N . GLY A 1 282 ? -0.658 13.413 3.686 1.00 87.31 282 GLY A N 1
ATOM 2292 C CA . GLY A 1 282 ? -0.917 13.993 2.360 1.00 87.31 282 GLY A CA 1
ATOM 2293 C C . GLY A 1 282 ? -1.968 15.117 2.328 1.00 87.31 282 GLY A C 1
ATOM 2294 O O . GLY A 1 282 ? -2.087 15.834 1.324 1.00 87.31 282 GLY A O 1
ATOM 2295 N N . GLY A 1 283 ? -2.734 15.292 3.409 1.00 87.56 283 GLY A N 1
ATOM 2296 C CA . GLY A 1 283 ? -3.632 16.418 3.642 1.00 87.56 283 GLY A CA 1
ATOM 2297 C C . GLY A 1 283 ? -4.593 16.739 2.491 1.00 87.56 283 GLY A C 1
ATOM 2298 O O . GLY A 1 283 ? -5.080 15.873 1.758 1.00 87.56 283 GLY A O 1
ATOM 2299 N N . ARG A 1 284 ? -4.850 18.039 2.291 1.00 89.75 284 ARG A N 1
ATOM 2300 C CA . ARG A 1 284 ? -5.688 18.551 1.186 1.00 89.75 284 ARG A CA 1
ATOM 2301 C C . ARG A 1 284 ? -5.160 18.201 -0.202 1.00 89.75 284 ARG A C 1
ATOM 2303 O O . ARG A 1 284 ? -5.961 18.116 -1.128 1.00 89.75 284 ARG A O 1
ATOM 2310 N N . LYS A 1 285 ? -3.844 18.022 -0.361 1.00 87.38 285 LYS A N 1
ATOM 2311 C CA . LYS A 1 285 ? -3.223 17.767 -1.670 1.00 87.38 285 LYS A CA 1
ATOM 2312 C C . LYS A 1 285 ? -3.622 16.398 -2.213 1.00 87.38 285 LYS A C 1
ATOM 2314 O O . LYS A 1 285 ? -3.939 16.292 -3.391 1.00 87.38 285 LYS A O 1
ATOM 2319 N N . ALA A 1 286 ? -3.641 15.383 -1.349 1.00 85.12 286 ALA A N 1
ATOM 2320 C CA . ALA A 1 286 ? -3.996 14.015 -1.720 1.00 85.12 286 ALA A CA 1
ATOM 2321 C C . ALA A 1 286 ? -5.508 13.728 -1.634 1.00 85.12 286 ALA A C 1
ATOM 2323 O O . ALA A 1 286 ? -5.984 12.711 -2.135 1.00 85.12 286 ALA A O 1
ATOM 2324 N N . ALA A 1 287 ? -6.292 14.620 -1.018 1.00 89.56 287 ALA A N 1
ATOM 2325 C CA . ALA A 1 287 ? -7.709 14.380 -0.753 1.00 89.56 287 ALA A CA 1
ATOM 2326 C C . ALA A 1 287 ? -8.525 14.034 -2.007 1.00 89.56 287 ALA A C 1
ATOM 2328 O O . ALA A 1 287 ? -9.356 13.132 -1.956 1.00 89.56 287 ALA A O 1
ATOM 2329 N N . SER A 1 288 ? -8.292 14.706 -3.136 1.00 87.06 288 SER A N 1
ATOM 2330 C CA . SER A 1 288 ? -9.063 14.477 -4.365 1.00 87.06 288 SER A CA 1
ATOM 2331 C C . SER A 1 288 ? -8.787 13.126 -5.033 1.00 87.06 288 SER A C 1
ATOM 2333 O O . SER A 1 288 ? -9.651 12.641 -5.761 1.00 87.06 288 SER A O 1
ATOM 2335 N N . CYS A 1 289 ? -7.621 12.516 -4.798 1.00 85.25 289 CYS A N 1
ATOM 2336 C CA . CYS A 1 289 ? -7.239 11.243 -5.408 1.00 85.25 289 CYS A CA 1
ATOM 2337 C C . CYS A 1 289 ? -7.310 10.049 -4.446 1.00 85.25 289 CYS A C 1
ATOM 2339 O O . CYS A 1 289 ? -7.470 8.924 -4.916 1.00 85.25 289 CYS A O 1
ATOM 2341 N N . ASN A 1 290 ? -7.272 10.260 -3.129 1.00 89.19 290 ASN A N 1
ATOM 2342 C CA . ASN A 1 290 ? -7.269 9.175 -2.146 1.00 89.19 290 ASN A CA 1
ATOM 2343 C C . ASN A 1 290 ? -8.599 8.418 -2.028 1.00 89.19 290 ASN A C 1
ATOM 2345 O O . ASN A 1 290 ? -9.691 8.948 -2.268 1.00 89.19 290 ASN A O 1
ATOM 2349 N N . PHE A 1 291 ? -8.498 7.167 -1.565 1.00 92.19 291 PHE A N 1
ATOM 2350 C CA . PHE A 1 291 ? -9.615 6.228 -1.466 1.00 92.19 291 PHE A CA 1
ATOM 2351 C C . PHE A 1 291 ? -10.874 6.752 -0.750 1.00 92.19 291 PHE A C 1
ATOM 2353 O O . PHE A 1 291 ? -11.967 6.398 -1.205 1.00 92.19 291 PHE A O 1
ATOM 2360 N N . PRO A 1 292 ? -10.816 7.604 0.303 1.00 93.75 292 PRO A N 1
ATOM 2361 C CA . PRO A 1 292 ? -12.029 8.066 0.971 1.00 93.75 292 PRO A CA 1
ATOM 2362 C C . PRO A 1 292 ? -12.983 8.798 0.024 1.00 93.75 292 PRO A C 1
ATOM 2364 O O . PRO A 1 292 ? -14.196 8.725 0.209 1.00 93.75 292 PRO A O 1
ATOM 2367 N N . ASN A 1 293 ? -12.470 9.463 -1.014 1.00 92.38 293 ASN A N 1
ATOM 2368 C CA . ASN A 1 293 ? -13.280 10.191 -1.994 1.00 92.38 293 ASN A CA 1
ATOM 2369 C C . ASN A 1 293 ? -13.657 9.350 -3.229 1.00 92.38 293 ASN A C 1
ATOM 2371 O O . ASN A 1 293 ? -14.391 9.817 -4.099 1.00 92.38 293 ASN A O 1
ATOM 2375 N N . GLN A 1 294 ? -13.264 8.073 -3.271 1.00 92.50 294 GLN A N 1
ATOM 2376 C CA . GLN A 1 294 ? -13.628 7.130 -4.329 1.00 92.50 294 GLN A CA 1
ATOM 2377 C C . GLN A 1 294 ? -14.988 6.480 -4.025 1.00 92.50 294 GLN A C 1
ATOM 2379 O O . GLN A 1 294 ? -15.067 5.371 -3.495 1.00 92.50 294 GLN A O 1
ATOM 2384 N N . ILE A 1 295 ? -16.089 7.173 -4.343 1.00 91.81 295 ILE A N 1
ATOM 2385 C CA . ILE A 1 295 ? -17.465 6.804 -3.932 1.00 91.81 295 ILE A CA 1
ATOM 2386 C C . ILE A 1 295 ? -17.814 5.338 -4.243 1.00 91.81 295 ILE A C 1
ATOM 2388 O O . ILE A 1 295 ? -18.317 4.621 -3.375 1.00 91.81 295 ILE A O 1
ATOM 2392 N N . ALA A 1 296 ? -17.542 4.878 -5.469 1.00 94.06 296 ALA A N 1
ATOM 2393 C CA . ALA A 1 296 ? -17.863 3.514 -5.891 1.00 94.06 296 ALA A CA 1
ATOM 2394 C C . ALA A 1 296 ? -17.072 2.458 -5.101 1.00 94.06 296 ALA A C 1
ATOM 2396 O O . ALA A 1 296 ? -17.636 1.439 -4.698 1.00 94.06 296 ALA A O 1
ATOM 2397 N N . LEU A 1 297 ? -15.793 2.726 -4.828 1.00 94.94 297 LEU A N 1
ATOM 2398 C CA . LEU A 1 297 ? -14.940 1.855 -4.025 1.00 94.94 297 LEU A CA 1
ATOM 2399 C C . LEU A 1 297 ? -15.395 1.845 -2.560 1.00 94.94 297 LEU A C 1
ATOM 2401 O O . LEU A 1 297 ? -15.564 0.779 -1.976 1.00 94.94 297 LEU A O 1
ATOM 2405 N N . MET A 1 298 ? -15.708 3.009 -1.987 1.00 94.50 298 MET A N 1
ATOM 2406 C CA . MET A 1 298 ? -16.181 3.133 -0.601 1.00 94.50 298 MET A CA 1
ATOM 2407 C C . MET A 1 298 ? -17.515 2.436 -0.350 1.00 94.50 298 MET A C 1
ATOM 2409 O O . MET A 1 298 ? -17.753 1.940 0.751 1.00 94.50 298 MET A O 1
ATOM 2413 N N . LYS A 1 299 ? -18.363 2.307 -1.375 1.00 92.69 299 LYS A N 1
ATOM 2414 C CA . LYS A 1 299 ? -19.562 1.469 -1.294 1.00 92.69 299 LYS A CA 1
ATOM 2415 C C . LYS A 1 299 ? -19.216 -0.015 -1.107 1.00 92.69 299 LYS A C 1
ATOM 2417 O O . LYS A 1 299 ? -19.882 -0.682 -0.312 1.00 92.69 299 LYS A O 1
ATOM 2422 N N . LYS A 1 300 ? -18.179 -0.525 -1.789 1.00 94.00 300 LYS A N 1
ATOM 2423 C CA . LYS A 1 300 ? -17.690 -1.905 -1.604 1.00 94.00 300 LYS A CA 1
ATOM 2424 C C . LYS A 1 300 ? -17.138 -2.099 -0.186 1.00 94.00 300 LYS A C 1
ATOM 2426 O O . LYS A 1 300 ? -17.544 -3.042 0.488 1.00 94.00 300 LYS A O 1
ATOM 2431 N N . VAL A 1 301 ? -16.326 -1.155 0.302 1.00 93.62 301 VAL A N 1
ATOM 2432 C CA . VAL A 1 301 ? -15.770 -1.197 1.671 1.00 93.62 301 VAL A CA 1
ATOM 2433 C C . VAL A 1 301 ? -16.873 -1.196 2.732 1.00 93.62 301 VAL A C 1
ATOM 2435 O O . VAL A 1 301 ? -16.921 -2.087 3.574 1.00 93.62 301 VAL A O 1
ATOM 2438 N N . SER A 1 302 ? -17.816 -0.250 2.661 1.00 89.69 302 SER A N 1
ATOM 2439 C CA . SER A 1 302 ? -18.922 -0.158 3.627 1.00 89.69 302 SER A CA 1
ATOM 2440 C C . SER A 1 302 ? -19.789 -1.422 3.641 1.00 89.69 302 SER A C 1
ATOM 2442 O O . SER A 1 302 ? -20.233 -1.856 4.703 1.00 89.69 302 SER A O 1
ATOM 2444 N N . THR A 1 303 ? -20.011 -2.044 2.477 1.00 90.38 303 THR A N 1
ATOM 2445 C CA . THR A 1 303 ? -20.759 -3.309 2.382 1.00 90.38 303 THR A CA 1
ATOM 2446 C C . THR A 1 303 ? -20.037 -4.424 3.136 1.00 90.38 303 THR A C 1
ATOM 2448 O O . THR A 1 303 ? -20.640 -5.061 3.998 1.00 90.38 303 THR A O 1
ATOM 2451 N N . TYR A 1 304 ? -18.735 -4.583 2.896 1.00 90.75 304 TYR A N 1
ATOM 2452 C CA . TYR A 1 304 ? -17.914 -5.586 3.570 1.00 90.75 304 TYR A CA 1
ATOM 2453 C C . TYR A 1 304 ? -17.881 -5.406 5.096 1.00 90.75 304 TYR A C 1
ATOM 2455 O O . TYR A 1 304 ? -18.068 -6.366 5.844 1.00 90.75 304 TYR A O 1
ATOM 2463 N N . LEU A 1 305 ? -17.694 -4.174 5.582 1.00 88.00 305 LEU A N 1
ATOM 2464 C CA . LEU A 1 305 ? -17.655 -3.903 7.025 1.00 88.00 305 LEU A CA 1
ATOM 2465 C C . LEU A 1 305 ? -19.004 -4.189 7.701 1.00 88.00 305 LEU A C 1
ATOM 2467 O O . LEU A 1 305 ? -19.042 -4.776 8.784 1.00 88.00 305 LEU A O 1
ATOM 2471 N N . LYS A 1 306 ? -20.122 -3.861 7.039 1.00 86.38 306 LYS A N 1
ATOM 2472 C CA . LYS A 1 306 ? -21.471 -4.186 7.533 1.00 86.38 306 LYS A CA 1
ATOM 2473 C C . LYS A 1 306 ? -21.721 -5.689 7.599 1.00 86.38 306 LYS A C 1
ATOM 2475 O O . LYS A 1 306 ? -22.373 -6.155 8.531 1.00 86.38 306 LYS A O 1
ATOM 2480 N N . GLU A 1 307 ? -21.232 -6.451 6.627 1.00 86.38 307 GLU A N 1
ATOM 2481 C CA . GLU A 1 307 ? -21.322 -7.914 6.643 1.00 86.38 307 GLU A CA 1
ATOM 2482 C C . GLU A 1 307 ? -20.510 -8.507 7.795 1.00 86.38 307 GLU A C 1
ATOM 2484 O O . GLU A 1 307 ? -21.035 -9.319 8.556 1.00 86.38 307 GLU A O 1
ATOM 2489 N N . MET A 1 308 ? -19.287 -8.015 8.008 1.00 83.06 308 MET A N 1
ATOM 2490 C CA . MET A 1 308 ? -18.439 -8.432 9.128 1.00 83.06 308 MET A CA 1
ATOM 2491 C C . MET A 1 308 ? -19.102 -8.192 10.496 1.00 83.06 308 MET A C 1
ATOM 2493 O O . MET A 1 308 ? -18.948 -9.003 11.414 1.00 83.06 308 MET A O 1
ATOM 2497 N N . GLN A 1 309 ? -19.880 -7.114 10.630 1.00 80.19 309 GLN A N 1
ATOM 2498 C CA . GLN A 1 309 ? -20.619 -6.815 11.857 1.00 80.19 309 GLN A CA 1
ATOM 2499 C C . GLN A 1 309 ? -21.801 -7.772 12.080 1.00 80.19 309 GLN A C 1
ATOM 2501 O O . GLN A 1 309 ? -22.109 -8.129 13.218 1.00 80.19 309 GLN A O 1
ATOM 2506 N N . LYS A 1 310 ? -22.464 -8.218 11.003 1.00 77.62 310 LYS A N 1
ATOM 2507 C CA . LYS A 1 310 ? -23.634 -9.109 11.075 1.00 77.62 310 LYS A CA 1
ATOM 2508 C C . LYS A 1 310 ? -23.281 -10.525 11.512 1.00 77.62 310 LYS A C 1
ATOM 2510 O O . LYS A 1 310 ? -23.997 -11.065 12.353 1.00 77.62 310 LYS A O 1
ATOM 2515 N N . THR A 1 311 ? -22.193 -11.100 10.995 1.00 68.06 311 THR A N 1
ATOM 2516 C CA . THR A 1 311 ? -21.772 -12.476 11.327 1.00 68.06 311 THR A CA 1
ATOM 2517 C C . THR A 1 311 ? -21.604 -12.668 12.841 1.00 68.06 311 THR A C 1
ATOM 2519 O O . THR A 1 311 ? -21.948 -13.708 13.378 1.00 68.06 311 THR A O 1
ATOM 2522 N N . TYR A 1 312 ? -21.234 -11.610 13.573 1.00 56.97 312 TYR A N 1
ATOM 2523 C CA . TYR A 1 312 ? -21.134 -11.653 15.034 1.00 56.97 312 TYR A CA 1
ATOM 2524 C C . TYR A 1 312 ? -22.438 -11.903 15.776 1.00 56.97 312 TYR A C 1
ATOM 2526 O O . TYR A 1 312 ? -22.453 -12.636 16.757 1.00 56.97 312 TYR A O 1
ATOM 2534 N N . LYS A 1 313 ? -23.516 -11.220 15.371 1.00 53.00 313 LYS A N 1
ATOM 2535 C CA . LYS A 1 313 ? -24.778 -11.316 16.104 1.00 53.00 313 LYS A CA 1
ATOM 2536 C C . LYS A 1 313 ? -25.287 -12.750 16.009 1.00 53.00 313 LYS A C 1
ATOM 2538 O O . LYS A 1 313 ? -25.741 -13.282 17.006 1.00 53.00 313 LYS A O 1
ATOM 2543 N N . ALA A 1 314 ? -25.120 -13.396 14.856 1.00 52.41 314 ALA A N 1
ATOM 2544 C CA . ALA A 1 314 ? -25.438 -14.810 14.701 1.00 52.41 314 ALA A CA 1
ATOM 2545 C C . ALA A 1 314 ? -24.592 -15.705 15.631 1.00 52.41 314 ALA A C 1
ATOM 2547 O O . ALA A 1 314 ? -25.169 -16.512 16.352 1.00 52.41 314 ALA A O 1
ATOM 2548 N N . ASP A 1 315 ? -23.271 -15.499 15.684 1.00 48.84 315 ASP A N 1
ATOM 2549 C CA . ASP A 1 315 ? -22.351 -16.345 16.465 1.00 48.84 315 ASP A CA 1
ATOM 2550 C C . ASP A 1 315 ? -22.460 -16.156 17.994 1.00 48.84 315 ASP A C 1
ATOM 2552 O O . ASP A 1 315 ? -22.165 -17.078 18.759 1.00 48.84 315 ASP A O 1
ATOM 2556 N N . LEU A 1 316 ? -22.892 -14.977 18.468 1.00 46.91 316 LEU A N 1
ATOM 2557 C CA . LEU A 1 316 ? -23.167 -14.754 19.895 1.00 46.91 316 LEU A CA 1
ATOM 2558 C C . LEU A 1 316 ? -24.458 -15.424 20.356 1.00 46.91 316 LEU A C 1
ATOM 2560 O O . LEU A 1 316 ? -24.526 -15.899 21.484 1.00 46.91 316 LEU A O 1
ATOM 2564 N N . PHE A 1 317 ? -25.483 -15.438 19.501 1.00 46.41 317 PHE A N 1
ATOM 2565 C CA . PHE A 1 317 ? -26.786 -16.020 19.831 1.00 46.41 317 PHE A CA 1
ATOM 2566 C C . PHE A 1 317 ? -26.866 -17.525 19.547 1.00 46.41 317 PHE A C 1
ATOM 2568 O O . PHE A 1 317 ? -27.836 -18.151 19.956 1.00 46.41 317 PHE A O 1
ATOM 2575 N N . SER A 1 318 ? -25.874 -18.116 18.875 1.00 40.38 318 SER A N 1
ATOM 2576 C CA . SER A 1 318 ? -25.757 -19.572 18.710 1.00 40.38 318 SER A CA 1
ATOM 2577 C C . SER A 1 318 ? -24.968 -20.261 19.828 1.00 40.38 318 SER A C 1
ATOM 2579 O O . SER A 1 318 ? -24.963 -21.486 19.891 1.00 40.38 318 SER A O 1
ATOM 2581 N N . ASN A 1 319 ? -24.277 -19.488 20.673 1.00 40.06 319 ASN A N 1
ATOM 2582 C CA . ASN A 1 319 ? -23.483 -19.975 21.810 1.00 40.06 319 ASN A CA 1
ATOM 2583 C C . ASN A 1 319 ? -24.079 -19.564 23.176 1.00 40.06 319 ASN A C 1
ATOM 2585 O O . ASN A 1 319 ? -23.394 -19.653 24.196 1.00 40.06 319 ASN A O 1
ATOM 2589 N N . LEU A 1 320 ? -25.339 -19.114 23.180 1.00 38.69 320 LEU A N 1
ATOM 2590 C CA . LEU A 1 320 ? -26.199 -18.917 24.354 1.00 38.69 320 LEU A CA 1
ATOM 2591 C C . LEU A 1 320 ? -27.299 -19.982 24.365 1.00 38.69 320 LEU A C 1
ATOM 2593 O O . LEU A 1 320 ? -27.703 -20.383 25.477 1.00 38.69 320 LEU A O 1
#

Radius of gyration: 21.11 Å; chains: 1; bounding box: 51×40×60 Å

Sequence (320 aa):
MRYLNGADKLKSLTRIESFEESQRYKEDVFLLPQTVRYEFSEDNLFDLKGISEKWDKKRIDLIRVIQVSDALNIKYQCTNVLTPLAYAESRKDILWHLNTQGVFVSKIVHGEILQWIKSESRKKIYGKHEFDRFWLPFNESIEQLQMGDIICVFNRRVAGWDGSMDRPVIELLGAGGHLPVVFDKDLNDFRMLSVIENMQKEASEELGIELCESNIAVFGGYTNLITHELVALTGVKVPDILIPKIQEYAIQNLDGDTMGIYLGLFDDVINYYRKNPDPFAGGRKAASCNFPNQIALMKKVSTYLKEMQKTYKADLFSNL

Secondary structure (DSSP, 8-state):
---SSHHHHHHHSEEESSSGGGGG-SS-EEE--TTSEEEE-TTSEEEEESS-TTTTTSEEEEEEEEEEEETTTTEEEEEEEEEEHHHHHHSSSPPPEEEEEEEEEEE---HHHHHHHHHHTTSTT--SSTT--SB-TTSSPGGG--TT-EEEEEEEE-SSSS--SSS-EEES-SEEEE--EEEETTTTEEEEPPHHHHHHHHHHHHH-----GGGEEEEEEEEETTTTEEEEEEEEEEEGGGHHHHHHHHHH-GGGTEEEEEEE-HHHHHHHHHH--TTBTTHHHHHTTSGGG-HHHHHHHHHHHHHHHHHHHHHHHS--

Organism: NCBI:txid853

pLDDT: mean 90.81, std 9.31, range [38.69, 98.19]

Foldseek 3Di:
DFDPAVQRVLVPAAEDADPVVLVVDPAAHEHDDPQKDWDADRVQWIQIDDLDPVRNPDTFFKWFFWADDDLQAPDIGTGSYIYTQVVQQSDPNRGAFAKEFEWEKEAAADPVLLVVLVVVQPDPPFDLDPQGTQEGPLADDSVPDDHLAMKTKWFFFQDDLPHNPSQTFTASTQWMTTFHWHQDNVVSGTDTDDSQRVVQVRCCVRQVDGDDSVQKDFLGFFADPVNNYSYTYIYGYDYSVCQVVSQVCQCVPVVSSTHGIHMYHPVSVLVCCLVFVCRHRNGPNCSCRDDSNVVSSVVSVVVVVVVSSVVVVVVVVVVD